Protein AF-A0AAU7W436-F1 (afdb_monomer)

Sequence (265 aa):
MNYDVPCRRGCTRADSDDLLPARHGAYCARCWGRIEQALIQAPELASHILGHVNPGGAQVGERVSNSGDDAPLPFNETAHGDVNELYALLVYWCSIWADYLEVRPPAVARRAWRRRSGTVIGLPPTTTSEEGSQAVRYMTGWLRDRLDEILTLAPEDVDEFDEGIRDVWRMNARWPRVERPRFAAAPCVFDGCGQRLAVYPPAFPGDVQRIVCEAGHFYAPDEYDDMVATFVALRKAEGRKAQADAERPERVKATLIAKYLRRSA

Organism: NCBI:txid3156399

Nearest PDB structures (foldseek):
  6o7t-assembly1_n  TM=2.196E-01  e=3.587E+00  Saccharomyces cerevisiae
  8eau-assembly1_n  TM=2.112E-01  e=5.621E+00  Saccharomyces cerevisiae

Secondary structure (DSSP, 8-state):
--TTPBPTT-PBPSSSSPBPB--BTTB-HHHHHHHHHHHHHHHHHHHHHHHHH-TT---TT------S--PPPPP-HHHHHHHHHHHHHHHHHHHHHHHHTTSPPPHHHHT-EE-TTS-EEES-TT--HHHHHHHHHHHHHHHHTTHHHHTTS-HHHHHHHHHHHHHHHHHHHHS-SS--PEEEEEEP-STTT-PEEEEEPPSSTTPPPEEEETT--EE-HHHHHHHHHHHHHHHHHHHHHHHHHHHHHHHHHHHHHHHHHTT--

Radius of gyration: 27.57 Å; Cα contacts (8 Å, |Δi|>4): 287; chains: 1; bounding box: 72×50×87 Å

pLDDT: mean 90.06, std 13.58, range [39.53, 98.62]

Structure (mmCIF, N/CA/C/O backbone):
data_AF-A0AAU7W436-F1
#
_entry.id   AF-A0AAU7W436-F1
#
loop_
_atom_site.group_PDB
_atom_site.id
_atom_site.type_symbol
_atom_site.label_atom_id
_atom_site.label_alt_id
_atom_site.label_comp_id
_atom_site.label_asym_id
_atom_site.label_entity_id
_atom_site.label_seq_id
_atom_site.pdbx_PDB_ins_code
_atom_site.Cartn_x
_atom_site.Cartn_y
_atom_site.Cartn_z
_atom_site.occupancy
_atom_site.B_iso_or_equiv
_atom_site.auth_seq_id
_atom_site.auth_comp_id
_atom_site.auth_asym_id
_atom_site.auth_atom_id
_atom_site.pdbx_PDB_model_num
ATOM 1 N N . MET A 1 1 ? -32.360 -5.869 12.543 1.00 57.41 1 MET A N 1
ATOM 2 C CA . MET A 1 1 ? -31.849 -4.929 11.523 1.00 57.41 1 MET A CA 1
ATOM 3 C C . MET A 1 1 ? -32.184 -5.516 10.163 1.00 57.41 1 MET A C 1
ATOM 5 O O . MET A 1 1 ? -31.981 -6.710 9.996 1.00 57.41 1 MET A O 1
ATOM 9 N N . ASN A 1 2 ? -32.766 -4.737 9.247 1.00 52.03 2 ASN A N 1
ATOM 10 C CA . ASN A 1 2 ? -33.034 -5.189 7.876 1.00 52.03 2 ASN A CA 1
ATOM 11 C C . ASN A 1 2 ? -31.695 -5.361 7.146 1.00 52.03 2 ASN A C 1
ATOM 13 O O . ASN A 1 2 ? -30.998 -4.377 6.922 1.00 52.03 2 ASN A O 1
ATOM 17 N N . TYR A 1 3 ? -31.338 -6.600 6.806 1.00 60.97 3 TYR A N 1
ATOM 18 C CA . TYR A 1 3 ? -30.057 -6.967 6.184 1.00 60.97 3 TYR A CA 1
ATOM 19 C C . TYR A 1 3 ? -30.021 -6.784 4.654 1.00 60.97 3 TYR A C 1
ATOM 21 O O . TYR A 1 3 ? -29.073 -7.229 4.011 1.00 60.97 3 TYR A O 1
ATOM 29 N N . ASP A 1 4 ? -31.016 -6.107 4.075 1.00 86.00 4 ASP A N 1
ATOM 30 C CA . ASP A 1 4 ? -31.161 -5.971 2.618 1.00 86.00 4 ASP A CA 1
ATOM 31 C C . ASP A 1 4 ? -30.639 -4.640 2.058 1.00 86.00 4 ASP A C 1
ATOM 33 O O . ASP A 1 4 ? -30.827 -4.341 0.880 1.00 86.00 4 ASP A O 1
ATOM 37 N N . VAL A 1 5 ? -29.967 -3.816 2.869 1.00 94.62 5 VAL A N 1
ATOM 38 C CA . VAL A 1 5 ? -29.314 -2.612 2.339 1.00 94.62 5 VAL A CA 1
ATOM 39 C C . VAL A 1 5 ? -28.078 -3.044 1.536 1.00 94.62 5 VAL A C 1
ATOM 41 O O . VAL A 1 5 ? -27.218 -3.748 2.081 1.00 94.62 5 VAL A O 1
ATOM 44 N N . PRO A 1 6 ? -27.953 -2.658 0.252 1.00 96.75 6 PRO A N 1
ATOM 45 C CA . PRO A 1 6 ? -26.774 -2.986 -0.536 1.00 96.75 6 PRO A CA 1
ATOM 46 C C . PRO A 1 6 ? -25.540 -2.275 0.025 1.00 96.75 6 PRO A C 1
ATOM 48 O O . PRO A 1 6 ? -25.623 -1.190 0.599 1.00 96.75 6 PRO A O 1
ATOM 51 N N . CYS A 1 7 ? -24.370 -2.879 -0.164 1.00 96.88 7 CYS A N 1
ATOM 52 C CA . CYS A 1 7 ? -23.105 -2.258 0.196 1.00 96.88 7 CYS A CA 1
ATOM 53 C C . CYS A 1 7 ? -22.965 -0.891 -0.480 1.00 96.88 7 CYS A C 1
ATOM 55 O O . CYS A 1 7 ? -23.084 -0.790 -1.701 1.00 96.88 7 CYS A O 1
ATOM 57 N N . ARG A 1 8 ? -22.611 0.136 0.300 1.00 96.38 8 ARG A N 1
ATOM 58 C CA . ARG A 1 8 ? -22.423 1.514 -0.180 1.00 96.38 8 ARG A CA 1
ATOM 59 C C . ARG A 1 8 ? -21.486 1.623 -1.386 1.00 96.38 8 ARG A C 1
ATOM 61 O O . ARG A 1 8 ? -21.723 2.422 -2.281 1.00 96.38 8 ARG A O 1
ATOM 68 N N . ARG A 1 9 ? -20.451 0.782 -1.439 1.00 94.88 9 ARG A N 1
ATOM 69 C CA . ARG A 1 9 ? -19.468 0.747 -2.536 1.00 94.88 9 ARG A CA 1
ATOM 70 C C . ARG A 1 9 ? -19.941 0.017 -3.794 1.00 94.88 9 ARG A C 1
ATOM 72 O O . ARG A 1 9 ? -19.147 -0.169 -4.710 1.00 94.88 9 ARG A O 1
ATOM 79 N N . GLY A 1 10 ? -21.187 -0.454 -3.829 1.00 96.44 10 GLY A N 1
ATOM 80 C CA . GLY A 1 10 ? -21.738 -1.161 -4.982 1.00 96.44 10 GLY A CA 1
ATOM 81 C C . GLY A 1 10 ? -21.004 -2.466 -5.297 1.00 96.44 10 GLY A C 1
ATOM 82 O O . GLY A 1 10 ? -20.888 -2.844 -6.457 1.00 96.44 10 GLY A O 1
ATOM 83 N N . CYS A 1 11 ? -20.437 -3.138 -4.288 1.00 95.12 11 CYS A N 1
ATOM 84 C CA . CYS A 1 11 ? -19.711 -4.384 -4.517 1.00 95.12 11 CYS A CA 1
ATOM 85 C C . CYS A 1 11 ? -20.660 -5.470 -5.026 1.00 95.12 11 CYS A C 1
ATOM 87 O O . CYS A 1 11 ? -21.666 -5.737 -4.377 1.00 95.12 11 CYS A O 1
ATOM 89 N N . THR A 1 12 ? -20.303 -6.132 -6.122 1.00 96.81 12 THR A N 1
ATOM 90 C CA . THR A 1 12 ? -21.051 -7.256 -6.695 1.00 96.81 12 THR A CA 1
ATOM 91 C C . THR A 1 12 ? -20.398 -8.601 -6.367 1.00 96.81 12 THR A C 1
ATOM 93 O O . THR A 1 12 ? -19.231 -8.675 -5.945 1.00 96.81 12 THR A O 1
ATOM 96 N N . ARG A 1 13 ? -21.162 -9.687 -6.521 1.00 93.88 13 ARG A N 1
ATOM 97 C CA . ARG A 1 13 ? -20.625 -11.058 -6.525 1.00 93.88 13 ARG A CA 1
ATOM 98 C C . ARG A 1 13 ? -19.780 -11.294 -7.788 1.00 93.88 13 ARG A C 1
ATOM 100 O O . ARG A 1 13 ? -19.915 -10.584 -8.773 1.00 93.88 13 ARG A O 1
ATOM 107 N N . ALA A 1 14 ? -18.886 -12.284 -7.753 1.00 89.88 14 ALA A N 1
ATOM 108 C CA . ALA A 1 14 ? -18.002 -12.575 -8.889 1.00 89.88 14 ALA A CA 1
ATOM 109 C C . ALA A 1 14 ? -18.762 -13.124 -10.112 1.00 89.88 14 ALA A C 1
ATOM 111 O O . ALA A 1 14 ? -18.417 -12.787 -11.239 1.00 89.88 14 ALA A O 1
ATOM 112 N N . ASP A 1 15 ? -19.810 -13.917 -9.871 1.00 94.19 15 ASP A N 1
ATOM 113 C CA . ASP A 1 15 ? -20.541 -14.654 -10.911 1.00 94.19 15 ASP A CA 1
ATOM 114 C C . ASP A 1 15 ? -21.916 -14.039 -11.244 1.00 94.19 15 ASP A C 1
ATOM 116 O O . ASP A 1 15 ? -22.705 -14.633 -11.976 1.00 94.19 15 ASP A O 1
ATOM 120 N N . SER A 1 16 ? -22.244 -12.872 -10.677 1.00 94.75 16 SER A N 1
ATOM 121 C CA . SER A 1 16 ? -23.541 -12.210 -10.869 1.00 94.75 16 SER A CA 1
ATOM 122 C C . SER A 1 16 ? -23.469 -10.712 -10.571 1.00 94.75 16 SER A C 1
ATOM 124 O O . SER A 1 16 ? -22.764 -10.312 -9.645 1.00 94.75 16 SER A O 1
ATOM 126 N N . ASP A 1 17 ? -24.314 -9.915 -11.226 1.00 94.94 17 ASP A N 1
ATOM 127 C CA . ASP A 1 17 ? -24.467 -8.472 -10.959 1.00 94.94 17 ASP A CA 1
ATOM 128 C C . ASP A 1 17 ? -25.195 -8.155 -9.633 1.00 94.94 17 ASP A C 1
ATOM 130 O O . ASP A 1 17 ? -25.416 -6.991 -9.295 1.00 94.94 17 ASP A O 1
ATOM 134 N N . ASP A 1 18 ? -25.541 -9.178 -8.846 1.00 95.94 18 ASP A N 1
ATOM 135 C CA . ASP A 1 18 ? -26.118 -9.020 -7.513 1.00 95.94 18 ASP A CA 1
ATOM 136 C C . ASP A 1 18 ? -25.187 -8.221 -6.591 1.00 95.94 18 ASP A C 1
ATOM 138 O O . ASP A 1 18 ? -24.037 -8.606 -6.333 1.00 95.94 18 ASP A O 1
ATOM 142 N N . LEU A 1 19 ? -25.726 -7.144 -6.017 1.00 96.31 19 LEU A N 1
ATOM 143 C CA . LEU A 1 19 ? -25.052 -6.352 -4.995 1.00 96.31 19 LEU A CA 1
ATOM 144 C C . LEU A 1 19 ? -24.900 -7.154 -3.694 1.00 96.31 19 LEU A C 1
ATOM 146 O O . LEU A 1 19 ? -25.823 -7.813 -3.215 1.00 96.31 19 LEU A O 1
ATOM 150 N N . LEU A 1 20 ? -23.719 -7.072 -3.086 1.00 95.06 20 LEU A N 1
ATOM 151 C CA . LEU A 1 20 ? -23.431 -7.669 -1.787 1.00 95.06 20 LEU A CA 1
ATOM 152 C C . LEU A 1 20 ? -24.144 -6.884 -0.672 1.00 95.06 20 LEU A C 1
ATOM 154 O O . LEU A 1 20 ? -24.092 -5.651 -0.679 1.00 95.06 20 LEU A O 1
ATOM 158 N N . PRO A 1 21 ? -24.738 -7.560 0.328 1.00 96.88 21 PRO A N 1
ATOM 159 C CA . PRO A 1 21 ? -25.417 -6.890 1.434 1.00 96.88 21 PRO A CA 1
ATOM 160 C C . PRO A 1 21 ? -24.421 -6.197 2.374 1.00 96.88 21 PRO A C 1
ATOM 162 O O . PRO A 1 21 ? -23.310 -6.695 2.605 1.00 96.88 21 PRO A O 1
ATOM 165 N N . ALA A 1 22 ? -24.831 -5.067 2.947 1.00 96.44 22 ALA A N 1
ATOM 166 C CA . ALA A 1 22 ? -24.099 -4.370 3.996 1.00 96.44 22 ALA A CA 1
ATOM 167 C C . ALA A 1 22 ? -24.193 -5.162 5.316 1.00 96.44 22 ALA A C 1
ATOM 169 O O . ALA A 1 22 ? -25.259 -5.289 5.912 1.00 96.44 22 ALA A O 1
ATOM 170 N N . ARG A 1 23 ? -23.072 -5.754 5.746 1.00 95.81 23 ARG A N 1
ATOM 171 C CA . ARG A 1 23 ? -22.972 -6.591 6.958 1.00 95.81 23 ARG A CA 1
ATOM 172 C C . ARG A 1 23 ? -22.212 -5.918 8.103 1.00 95.81 23 ARG A C 1
ATOM 174 O O . ARG A 1 23 ? -22.375 -6.340 9.240 1.00 95.81 23 ARG A O 1
ATOM 181 N N . HIS A 1 24 ? -21.420 -4.890 7.803 1.00 95.81 24 HIS A N 1
ATOM 182 C CA . HIS A 1 24 ? -20.616 -4.128 8.756 1.00 95.81 24 HIS A CA 1
ATOM 183 C C . HIS A 1 24 ? -20.913 -2.639 8.543 1.00 95.81 24 HIS A C 1
ATOM 185 O O . HIS A 1 2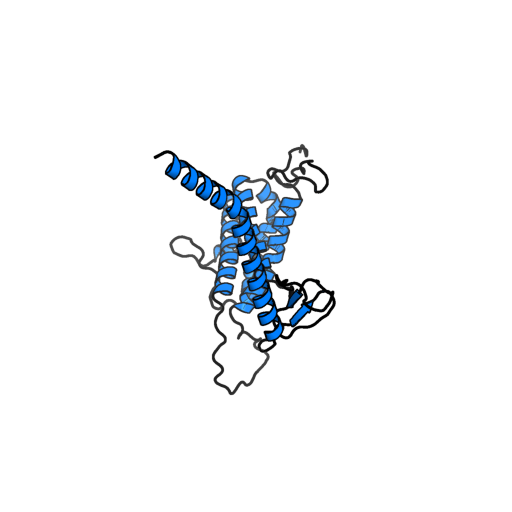4 ? -20.326 -2.000 7.667 1.00 95.81 24 HIS A O 1
ATOM 191 N N . GLY A 1 25 ? -21.917 -2.117 9.251 1.00 94.50 25 GLY A N 1
ATOM 192 C CA . GLY A 1 25 ? -22.452 -0.776 8.999 1.00 94.50 25 GLY A CA 1
ATOM 193 C C . GLY A 1 25 ? -22.982 -0.633 7.571 1.00 94.50 25 GLY A C 1
ATOM 194 O O . GLY A 1 25 ? -23.868 -1.380 7.162 1.00 94.50 25 GLY A O 1
ATOM 195 N N . ALA A 1 26 ? -22.417 0.295 6.795 1.00 95.62 26 ALA A N 1
ATOM 196 C CA . ALA A 1 26 ? -22.783 0.515 5.390 1.00 95.62 26 ALA A CA 1
ATOM 197 C C . ALA A 1 26 ? -22.024 -0.392 4.387 1.00 95.62 26 ALA A C 1
ATOM 199 O O . ALA A 1 26 ? -22.195 -0.275 3.166 1.00 95.62 26 ALA A O 1
ATOM 200 N N . TYR A 1 27 ? -21.176 -1.305 4.872 1.00 97.12 27 TYR A N 1
ATOM 201 C CA . TYR A 1 27 ? -20.199 -2.037 4.061 1.00 97.12 27 TYR A CA 1
ATOM 202 C C . TYR A 1 27 ? -20.405 -3.554 4.093 1.00 97.12 27 TYR A C 1
ATOM 204 O O . TYR A 1 27 ? -20.875 -4.131 5.072 1.00 97.12 27 TYR A O 1
ATOM 212 N N . CYS A 1 28 ? -20.054 -4.239 3.000 1.00 96.69 28 CYS A N 1
ATOM 213 C CA . CYS A 1 28 ? -20.098 -5.702 2.943 1.00 96.69 28 CYS A CA 1
ATOM 214 C C . CYS A 1 28 ? -18.880 -6.345 3.626 1.00 96.69 28 CYS A C 1
ATOM 216 O O . CYS A 1 28 ? -17.843 -5.708 3.819 1.00 96.69 28 CYS A O 1
ATOM 218 N N . ALA A 1 29 ? -18.972 -7.651 3.895 1.00 96.12 29 ALA A N 1
ATOM 219 C 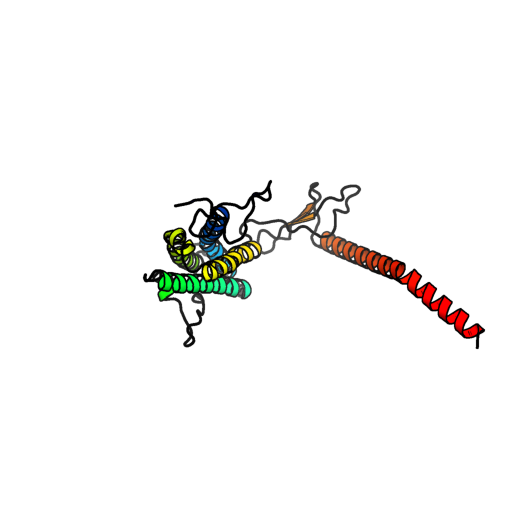CA . ALA A 1 29 ? -17.881 -8.443 4.475 1.00 96.12 29 ALA A CA 1
ATOM 220 C C . ALA A 1 29 ? -16.580 -8.405 3.647 1.00 96.12 29 ALA A C 1
ATOM 222 O O . ALA A 1 29 ? -15.489 -8.483 4.202 1.00 96.12 29 ALA A O 1
ATOM 223 N N . ARG A 1 30 ? -16.667 -8.232 2.317 1.00 95.38 30 ARG A N 1
ATOM 224 C CA . ARG A 1 30 ? -15.487 -8.101 1.445 1.00 95.38 30 ARG A CA 1
ATOM 225 C C . ARG A 1 30 ? -14.746 -6.779 1.670 1.00 95.38 30 ARG A C 1
ATOM 227 O O . ARG A 1 30 ? -13.518 -6.774 1.667 1.00 95.38 30 ARG A O 1
ATOM 234 N N . CYS A 1 31 ? -15.468 -5.671 1.855 1.00 96.25 31 CYS A N 1
ATOM 235 C CA . CYS A 1 31 ? -14.858 -4.380 2.182 1.00 96.25 31 CYS A CA 1
ATOM 236 C C . CYS A 1 31 ? -14.172 -4.443 3.547 1.00 96.25 31 CYS A C 1
ATOM 238 O O . CYS A 1 31 ? -12.993 -4.112 3.638 1.00 96.25 31 CYS A O 1
ATOM 240 N N . TRP A 1 32 ? -14.887 -4.948 4.557 1.00 97.44 32 TRP A N 1
ATOM 241 C CA . TRP A 1 32 ? -14.364 -5.141 5.909 1.00 97.44 32 TRP A CA 1
ATOM 242 C C . TRP A 1 32 ? -13.094 -6.003 5.907 1.00 97.44 32 TRP A C 1
ATOM 244 O O . TRP A 1 32 ? -12.041 -5.549 6.347 1.00 97.44 32 TRP A O 1
ATOM 254 N N . GLY A 1 33 ? -13.146 -7.194 5.297 1.00 95.94 33 GLY A N 1
ATOM 255 C CA . GLY A 1 33 ? -12.019 -8.131 5.293 1.00 95.94 33 GLY A CA 1
ATOM 256 C C . GLY A 1 33 ? -10.792 -7.605 4.548 1.00 95.94 33 GLY A C 1
ATOM 257 O O . GLY A 1 33 ? -9.663 -7.923 4.907 1.00 95.94 33 GLY A O 1
ATOM 258 N N . ARG A 1 34 ? -10.977 -6.750 3.536 1.00 96.25 34 ARG A N 1
ATOM 259 C CA . ARG A 1 34 ? -9.858 -6.099 2.842 1.00 96.25 34 ARG A CA 1
ATOM 260 C C . ARG A 1 34 ? -9.149 -5.071 3.726 1.00 96.25 34 ARG A C 1
ATOM 262 O O . ARG A 1 34 ? -7.918 -5.031 3.699 1.00 96.25 34 ARG A O 1
ATOM 269 N N . ILE A 1 35 ? -9.901 -4.253 4.466 1.00 97.50 35 ILE A N 1
ATOM 270 C CA . ILE A 1 35 ? -9.327 -3.288 5.416 1.00 97.50 35 ILE A CA 1
ATOM 271 C C . ILE A 1 35 ? -8.619 -4.053 6.531 1.00 97.50 35 ILE A C 1
ATOM 273 O O . ILE A 1 35 ? -7.451 -3.790 6.811 1.00 97.50 35 ILE A O 1
ATOM 277 N N . GLU A 1 36 ? -9.289 -5.051 7.110 1.00 98.12 36 GLU A N 1
ATOM 278 C CA . GLU A 1 36 ? -8.718 -5.869 8.176 1.00 98.12 36 GLU A CA 1
ATOM 279 C C . GLU A 1 36 ? -7.405 -6.524 7.731 1.00 98.12 36 GLU A C 1
ATOM 281 O O . GLU A 1 36 ? -6.387 -6.406 8.412 1.00 98.12 36 GLU A O 1
ATOM 286 N N . GLN A 1 37 ? -7.396 -7.149 6.554 1.00 96.62 37 GLN A N 1
ATOM 287 C CA . GLN A 1 37 ? -6.214 -7.828 6.041 1.00 96.62 37 GLN A CA 1
ATOM 288 C C . GLN A 1 37 ? -5.047 -6.864 5.794 1.00 96.62 37 GLN A C 1
ATOM 290 O O . GLN A 1 37 ? -3.897 -7.215 6.059 1.00 96.62 37 GLN A O 1
ATOM 295 N N . ALA A 1 38 ? -5.314 -5.643 5.328 1.00 96.44 38 ALA A N 1
ATOM 296 C CA . ALA A 1 38 ? -4.276 -4.627 5.191 1.00 96.44 38 ALA A CA 1
ATOM 297 C C . ALA A 1 38 ? -3.695 -4.225 6.557 1.00 96.44 38 ALA A C 1
ATOM 299 O O . ALA A 1 38 ? -2.475 -4.172 6.720 1.00 96.44 38 ALA A O 1
ATOM 300 N N . LEU A 1 39 ? -4.554 -4.019 7.562 1.00 97.75 39 LEU A N 1
ATOM 301 C CA . LEU A 1 39 ? -4.134 -3.707 8.931 1.00 97.75 39 LEU A CA 1
ATOM 302 C C . LEU A 1 39 ? -3.326 -4.855 9.561 1.00 97.75 39 LEU A C 1
ATOM 304 O O . LEU A 1 39 ? -2.354 -4.592 10.262 1.00 97.75 39 LEU A O 1
ATOM 308 N N . ILE A 1 40 ? -3.674 -6.117 9.285 1.00 97.44 40 ILE A N 1
ATOM 309 C CA . ILE A 1 40 ? -2.909 -7.298 9.727 1.00 97.44 40 ILE A CA 1
ATOM 310 C C . ILE A 1 40 ? -1.499 -7.310 9.123 1.00 97.44 40 ILE A C 1
ATOM 312 O O . ILE A 1 40 ? -0.543 -7.672 9.806 1.00 97.44 40 ILE A O 1
ATOM 316 N N . GLN A 1 41 ? -1.357 -6.929 7.852 1.00 96.00 41 GLN A N 1
ATOM 317 C CA . GLN A 1 41 ? -0.083 -7.005 7.129 1.00 96.00 41 GLN A CA 1
ATOM 318 C C . GLN A 1 41 ? 0.857 -5.827 7.395 1.00 96.00 41 GLN A C 1
ATOM 320 O O . GLN A 1 41 ? 2.076 -5.990 7.312 1.00 96.00 41 GLN A O 1
ATOM 325 N N . ALA A 1 42 ? 0.315 -4.652 7.713 1.00 97.75 42 ALA A N 1
ATOM 326 C C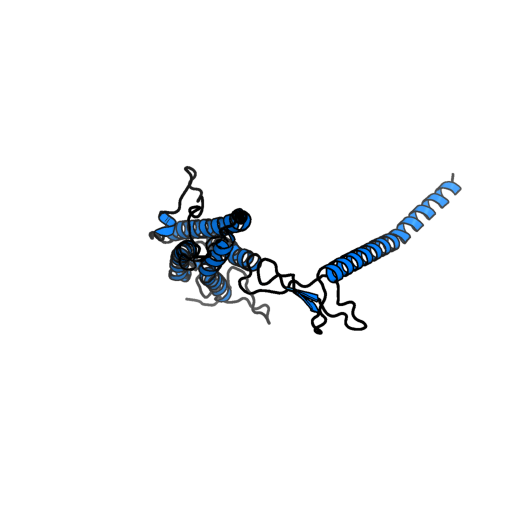A . ALA A 1 42 ? 1.090 -3.423 7.867 1.00 97.75 42 ALA A CA 1
ATOM 327 C C . ALA A 1 42 ? 2.280 -3.516 8.857 1.00 97.75 42 ALA A C 1
ATOM 329 O O . ALA A 1 42 ? 3.342 -2.993 8.518 1.00 97.75 42 ALA A O 1
ATOM 330 N N . PRO A 1 43 ? 2.201 -4.189 10.028 1.00 98.00 43 PRO A N 1
ATOM 331 C CA . PRO A 1 43 ? 3.336 -4.282 10.954 1.00 98.00 43 PRO A CA 1
ATOM 332 C C . PRO A 1 43 ? 4.538 -5.041 10.393 1.00 98.00 43 PRO A C 1
ATOM 334 O O . PRO A 1 43 ? 5.686 -4.656 10.612 1.00 98.00 43 PRO A O 1
ATOM 337 N N . GLU A 1 44 ? 4.282 -6.138 9.686 1.00 96.38 44 GLU A N 1
ATOM 338 C CA . GLU A 1 44 ? 5.333 -6.942 9.064 1.00 96.38 44 GLU A CA 1
ATOM 339 C C . GLU A 1 44 ? 5.923 -6.208 7.856 1.00 96.38 44 GLU A C 1
ATOM 341 O O . GLU A 1 44 ? 7.138 -6.186 7.681 1.00 96.38 44 GLU A O 1
ATOM 346 N N . LEU A 1 45 ? 5.074 -5.525 7.079 1.00 96.12 45 LEU A N 1
ATOM 347 C CA . LEU A 1 45 ? 5.507 -4.667 5.980 1.00 96.12 45 LEU A CA 1
ATOM 348 C C . LEU A 1 45 ? 6.428 -3.540 6.470 1.00 96.12 45 LEU A C 1
ATOM 350 O O . LEU A 1 45 ? 7.492 -3.340 5.896 1.00 96.12 45 LEU A O 1
ATOM 354 N N . ALA A 1 46 ? 6.069 -2.847 7.553 1.00 96.69 46 ALA A N 1
ATOM 355 C CA . ALA A 1 46 ? 6.908 -1.803 8.140 1.00 96.69 46 ALA A CA 1
ATOM 356 C C . ALA A 1 46 ? 8.272 -2.347 8.594 1.00 96.69 46 ALA A C 1
ATOM 358 O O . ALA A 1 46 ? 9.301 -1.735 8.316 1.00 96.69 46 ALA A O 1
ATOM 359 N N . SER A 1 47 ? 8.283 -3.519 9.242 1.00 95.44 47 SER A N 1
ATOM 360 C CA . SER A 1 47 ? 9.521 -4.201 9.641 1.00 95.44 47 SER A CA 1
ATOM 361 C C . SER A 1 47 ? 10.411 -4.511 8.438 1.00 95.44 47 SER A C 1
ATOM 363 O O . SER A 1 47 ? 11.610 -4.232 8.455 1.00 95.44 47 SER A O 1
ATOM 365 N N . HIS A 1 48 ? 9.804 -5.041 7.373 1.00 93.50 48 HIS A N 1
ATOM 366 C CA . HIS A 1 48 ? 10.496 -5.379 6.139 1.00 93.50 48 HIS A CA 1
ATOM 367 C C . HIS A 1 48 ? 11.106 -4.137 5.480 1.00 93.50 48 HIS A C 1
ATOM 369 O O . HIS A 1 48 ? 12.295 -4.143 5.179 1.00 93.50 48 HIS A O 1
ATOM 375 N N . ILE A 1 49 ? 10.337 -3.052 5.324 1.00 94.12 49 ILE A N 1
ATOM 376 C CA . ILE A 1 49 ? 10.825 -1.796 4.733 1.00 94.12 49 ILE A CA 1
ATOM 377 C C . ILE A 1 49 ? 11.969 -1.205 5.570 1.00 94.12 49 ILE A C 1
ATOM 379 O O . ILE A 1 49 ? 12.994 -0.826 5.010 1.00 94.12 49 ILE A O 1
ATOM 383 N N . LEU A 1 50 ? 11.854 -1.184 6.905 1.00 93.06 50 LEU A N 1
ATOM 384 C CA . LEU A 1 50 ? 12.929 -0.709 7.791 1.00 93.06 50 LEU A CA 1
ATOM 385 C C . LEU A 1 50 ? 14.207 -1.545 7.683 1.00 93.06 50 LEU A C 1
ATOM 387 O O . LEU A 1 50 ? 15.300 -0.991 7.791 1.00 93.06 50 LEU A O 1
ATOM 391 N N . GLY A 1 51 ? 14.087 -2.845 7.400 1.00 90.38 51 GLY A N 1
ATOM 392 C CA . GLY A 1 51 ? 15.239 -3.704 7.116 1.00 90.38 51 GLY A CA 1
ATOM 393 C C . GLY A 1 51 ? 16.049 -3.241 5.899 1.00 90.38 51 GLY A C 1
ATOM 394 O O . GLY A 1 51 ? 17.259 -3.438 5.862 1.00 90.38 51 GLY A O 1
ATOM 395 N N . HIS A 1 52 ? 15.408 -2.559 4.944 1.00 87.50 52 HIS A N 1
ATOM 396 C CA . HIS A 1 52 ? 16.074 -1.962 3.782 1.00 87.50 52 HIS A CA 1
ATOM 397 C C . HIS A 1 52 ? 16.635 -0.558 4.043 1.00 87.50 52 HIS A C 1
ATOM 399 O O . HIS A 1 52 ? 17.440 -0.089 3.244 1.00 87.50 52 HIS A O 1
ATOM 405 N N . VAL A 1 53 ? 16.233 0.126 5.124 1.00 86.31 53 VAL A N 1
ATOM 406 C CA . VAL A 1 53 ? 16.706 1.487 5.457 1.00 86.31 53 VAL A CA 1
ATOM 407 C C . VAL A 1 53 ? 18.154 1.468 5.944 1.00 86.31 53 VAL A C 1
ATOM 409 O O . VAL A 1 53 ? 18.965 2.263 5.472 1.00 86.31 53 VAL A O 1
ATOM 412 N N . ASN A 1 54 ? 18.474 0.548 6.860 1.00 70.38 54 ASN A N 1
ATOM 413 C CA . ASN A 1 54 ? 19.794 0.409 7.480 1.00 70.38 54 ASN A CA 1
ATOM 414 C C . ASN A 1 54 ? 20.348 -1.009 7.257 1.00 70.38 54 ASN A C 1
ATOM 416 O O . ASN A 1 54 ? 20.363 -1.816 8.190 1.00 70.38 54 ASN A O 1
ATOM 420 N N . PRO A 1 55 ? 20.845 -1.331 6.051 1.00 58.75 55 PRO A N 1
ATOM 421 C CA . PRO A 1 55 ? 21.334 -2.677 5.741 1.00 58.75 55 PRO A CA 1
ATOM 422 C C . PRO A 1 55 ? 22.582 -3.086 6.554 1.00 58.75 55 PRO A C 1
ATOM 424 O O . PRO A 1 55 ? 22.911 -4.264 6.615 1.00 58.75 55 PRO A O 1
ATOM 427 N N . GLY A 1 56 ? 23.251 -2.138 7.228 1.00 53.94 56 GLY A N 1
ATOM 428 C CA . GLY A 1 56 ? 24.349 -2.402 8.171 1.00 53.94 56 GLY A CA 1
ATOM 429 C C . GLY A 1 56 ? 23.914 -2.814 9.586 1.00 53.94 56 GLY A C 1
ATOM 430 O O . GLY A 1 56 ? 24.765 -3.105 10.421 1.00 53.94 56 GLY A O 1
ATOM 431 N N . GLY A 1 57 ? 22.610 -2.854 9.878 1.00 48.81 57 GLY A N 1
ATOM 432 C CA . GLY A 1 57 ? 22.055 -3.279 11.167 1.00 48.81 57 GLY A CA 1
ATOM 433 C C . GLY A 1 57 ? 22.029 -4.798 11.364 1.00 48.81 57 GLY A C 1
ATOM 434 O O . GLY A 1 57 ? 21.069 -5.316 11.936 1.00 48.81 57 GLY A O 1
ATOM 435 N N . ALA A 1 58 ? 23.042 -5.517 10.866 1.00 44.91 58 ALA A N 1
ATOM 436 C CA . ALA A 1 58 ? 23.249 -6.917 11.211 1.00 44.91 58 ALA A CA 1
ATOM 437 C C . ALA A 1 58 ? 23.275 -7.054 12.742 1.00 44.91 58 ALA A C 1
ATOM 439 O O . ALA A 1 58 ? 23.832 -6.216 13.454 1.00 44.91 58 ALA A O 1
ATOM 440 N N . GLN A 1 59 ? 22.589 -8.078 13.241 1.00 43.97 59 GLN A N 1
ATOM 441 C CA . GLN A 1 59 ? 22.320 -8.283 14.657 1.00 43.97 59 GLN A CA 1
ATOM 442 C C . GLN A 1 59 ? 23.583 -8.147 15.520 1.00 43.97 59 GLN A C 1
ATOM 444 O O . GLN A 1 59 ? 24.642 -8.675 15.191 1.00 43.97 59 GLN A O 1
ATOM 449 N N . VAL A 1 60 ? 23.428 -7.515 16.686 1.00 44.00 60 VAL A N 1
ATOM 450 C CA . VAL A 1 60 ? 24.445 -7.233 17.725 1.00 44.00 60 VAL A CA 1
ATOM 451 C C . VAL A 1 60 ? 25.125 -8.504 18.313 1.00 44.00 60 VAL A C 1
ATOM 453 O O . VAL A 1 60 ? 25.824 -8.439 19.320 1.00 44.00 60 VAL A O 1
ATOM 456 N N . GLY A 1 61 ? 24.971 -9.678 17.695 1.00 45.19 61 GLY A N 1
ATOM 457 C CA . GLY A 1 61 ? 25.587 -10.944 18.106 1.00 45.19 61 GLY A CA 1
ATOM 458 C C . GLY A 1 61 ? 26.708 -11.458 17.199 1.00 45.19 61 GLY A C 1
ATOM 459 O O . GLY A 1 61 ? 27.510 -12.274 17.653 1.00 45.19 61 GLY A O 1
ATOM 460 N N . GLU A 1 62 ? 26.814 -10.989 15.955 1.00 41.88 62 GLU A N 1
ATOM 461 C CA . GLU A 1 62 ? 27.801 -11.511 15.008 1.00 41.88 62 GLU A CA 1
ATOM 462 C C . GLU A 1 62 ? 28.943 -10.504 14.857 1.00 41.88 62 GLU A C 1
ATOM 464 O O . GLU A 1 62 ? 28.858 -9.516 14.130 1.00 41.88 62 GLU A O 1
ATOM 469 N N . ARG A 1 63 ? 30.025 -10.720 15.619 1.00 39.53 63 ARG A N 1
ATOM 470 C CA . ARG A 1 63 ? 31.285 -9.987 15.441 1.00 39.53 63 ARG A CA 1
ATOM 471 C C . ARG A 1 63 ? 31.876 -10.360 14.084 1.00 39.53 63 ARG A C 1
ATOM 473 O O . ARG A 1 63 ? 32.759 -11.208 14.003 1.00 39.53 63 ARG A O 1
ATOM 480 N N . VAL A 1 64 ? 31.419 -9.700 13.030 1.00 46.06 64 VAL A N 1
ATOM 481 C CA . VAL A 1 64 ? 32.172 -9.627 11.784 1.00 46.06 64 VAL A CA 1
ATOM 482 C C . VAL A 1 64 ? 33.339 -8.688 12.062 1.00 46.06 64 VAL A C 1
ATOM 484 O O . VAL A 1 64 ? 33.190 -7.470 12.143 1.00 46.06 64 VAL A O 1
ATOM 487 N N . SER A 1 65 ? 34.510 -9.267 12.313 1.00 42.22 65 SER A N 1
ATOM 488 C CA . SER A 1 65 ? 35.767 -8.532 12.384 1.00 42.22 65 SER A CA 1
ATOM 489 C C . SER A 1 65 ? 36.144 -8.057 10.979 1.00 42.22 65 SER A C 1
ATOM 491 O O . SER A 1 65 ? 37.011 -8.652 10.343 1.00 42.22 65 SER A O 1
ATOM 493 N N . ASN A 1 66 ? 35.488 -7.008 10.480 1.00 42.19 66 ASN A N 1
ATOM 494 C CA . ASN A 1 66 ? 35.927 -6.331 9.265 1.00 42.19 66 ASN A CA 1
ATOM 495 C C . ASN A 1 66 ? 36.965 -5.273 9.625 1.00 42.19 66 ASN A C 1
ATOM 497 O O . ASN A 1 66 ? 36.683 -4.102 9.861 1.00 42.19 66 ASN A O 1
ATOM 501 N N . SER A 1 67 ? 38.206 -5.744 9.662 1.00 41.69 67 SER A N 1
ATOM 502 C CA . SER A 1 67 ? 39.408 -4.950 9.445 1.00 41.69 67 SER A CA 1
ATOM 503 C C . SER A 1 67 ? 39.439 -4.530 7.967 1.00 41.69 67 SER A C 1
ATOM 505 O O . SER A 1 67 ? 40.169 -5.109 7.169 1.00 41.69 67 SER A O 1
ATOM 507 N N . GLY A 1 68 ? 38.590 -3.585 7.576 1.00 45.09 68 GLY A N 1
ATOM 508 C CA . GLY A 1 68 ? 38.532 -3.056 6.216 1.00 45.09 68 GLY A CA 1
ATOM 509 C C . GLY A 1 68 ? 37.650 -1.818 6.178 1.00 45.09 68 GLY A C 1
ATOM 510 O O . GLY A 1 68 ? 36.548 -1.852 6.715 1.00 45.09 68 GLY A O 1
ATOM 511 N N . ASP A 1 69 ? 38.161 -0.737 5.588 1.00 47.81 69 ASP A N 1
ATOM 512 C CA . ASP A 1 69 ? 37.508 0.558 5.325 1.00 47.81 69 ASP A CA 1
ATOM 513 C C . ASP A 1 69 ? 36.288 0.432 4.376 1.00 47.81 69 ASP A C 1
ATOM 515 O O . ASP A 1 69 ? 36.154 1.168 3.397 1.00 47.81 69 ASP A O 1
ATOM 519 N N . ASP A 1 70 ? 35.385 -0.518 4.619 1.00 49.94 70 ASP A N 1
ATOM 520 C CA . ASP A 1 70 ? 34.162 -0.652 3.838 1.00 49.94 70 ASP A CA 1
ATOM 521 C C . ASP A 1 70 ? 33.176 0.425 4.290 1.00 49.94 70 ASP A C 1
ATOM 523 O O . ASP A 1 70 ? 32.618 0.393 5.392 1.00 49.94 70 ASP A O 1
ATOM 527 N N . ALA A 1 71 ? 33.011 1.425 3.424 1.00 53.28 71 ALA A N 1
ATOM 528 C CA . ALA A 1 71 ? 32.078 2.520 3.613 1.00 53.28 71 ALA A CA 1
ATOM 529 C C . ALA A 1 71 ? 30.682 1.978 3.982 1.00 53.28 71 ALA A C 1
ATOM 531 O O . ALA A 1 71 ? 30.228 1.001 3.376 1.00 53.28 71 ALA A O 1
ATOM 532 N N . PRO A 1 72 ? 29.983 2.600 4.952 1.00 60.72 72 PRO A N 1
ATOM 533 C CA . PRO A 1 72 ? 28.643 2.175 5.328 1.00 60.72 72 PRO A CA 1
ATOM 534 C C . PRO A 1 72 ? 27.759 2.124 4.082 1.00 60.72 72 PRO A C 1
ATOM 536 O O . PRO A 1 72 ? 27.762 3.053 3.269 1.00 60.72 72 PRO A O 1
ATOM 539 N N . LEU A 1 73 ? 27.024 1.020 3.933 1.00 64.62 73 LEU A N 1
ATOM 540 C CA . LEU A 1 73 ? 26.085 0.833 2.833 1.00 64.62 73 LEU A CA 1
ATOM 541 C C . LEU A 1 73 ? 25.173 2.066 2.697 1.00 64.62 73 LEU A C 1
ATOM 543 O O . LEU A 1 73 ? 24.763 2.639 3.713 1.00 64.62 73 LEU A O 1
ATOM 547 N N . PRO A 1 74 ? 24.853 2.485 1.462 1.00 75.56 74 PRO A N 1
ATOM 548 C CA . PRO A 1 74 ? 24.101 3.706 1.231 1.00 75.56 74 PRO A CA 1
ATOM 549 C C . PRO A 1 74 ? 22.721 3.617 1.887 1.00 75.56 74 PRO A C 1
ATOM 551 O O . PRO A 1 74 ? 22.000 2.630 1.736 1.00 75.56 74 PRO A O 1
ATOM 554 N N . PHE A 1 75 ? 22.358 4.674 2.610 1.00 82.94 75 PHE A N 1
ATOM 555 C CA . PHE A 1 75 ? 21.040 4.833 3.213 1.00 82.94 75 PHE A CA 1
ATOM 556 C C . PHE A 1 75 ? 19.949 4.790 2.134 1.00 82.94 75 PHE A C 1
ATOM 558 O O . PHE A 1 75 ? 19.999 5.541 1.157 1.00 82.94 75 PHE A O 1
ATOM 565 N N . ASN A 1 76 ? 18.946 3.926 2.307 1.00 87.19 76 ASN A N 1
ATOM 566 C CA . ASN A 1 76 ? 17.844 3.817 1.355 1.00 87.19 76 ASN A CA 1
ATOM 567 C C . ASN A 1 76 ? 16.756 4.859 1.661 1.00 87.19 76 ASN A C 1
ATOM 569 O O . ASN A 1 76 ? 15.800 4.599 2.397 1.00 87.19 76 ASN A O 1
ATOM 573 N N . GLU A 1 77 ? 16.890 6.045 1.062 1.00 90.50 77 GLU A N 1
ATOM 574 C CA . GLU A 1 77 ? 15.943 7.157 1.235 1.00 90.50 77 GLU A CA 1
ATOM 575 C C . GLU A 1 77 ? 14.506 6.790 0.840 1.00 90.50 77 GLU A C 1
ATOM 577 O O . GLU A 1 77 ? 13.557 7.250 1.475 1.00 90.50 77 GLU A O 1
ATOM 582 N N . THR A 1 78 ? 14.332 5.932 -0.172 1.00 91.88 78 THR A N 1
ATOM 583 C CA . THR A 1 78 ? 13.000 5.512 -0.638 1.00 91.88 78 THR A CA 1
ATOM 584 C C . THR A 1 78 ? 12.316 4.612 0.389 1.00 91.88 78 THR A C 1
ATOM 586 O O . THR A 1 78 ? 11.156 4.843 0.720 1.00 91.88 78 THR A O 1
ATOM 589 N N . ALA A 1 79 ? 13.038 3.636 0.954 1.00 91.75 79 ALA A N 1
ATOM 590 C CA . ALA A 1 79 ? 12.528 2.800 2.044 1.00 91.75 79 ALA A CA 1
ATOM 591 C C . ALA A 1 79 ? 12.116 3.652 3.248 1.00 91.75 79 ALA A C 1
ATOM 593 O O . ALA A 1 79 ? 11.030 3.488 3.806 1.00 91.75 79 ALA A O 1
ATOM 594 N N . HIS A 1 80 ? 12.971 4.605 3.621 1.00 93.69 80 HIS A N 1
ATOM 595 C CA . HIS A 1 80 ? 12.707 5.484 4.750 1.00 93.69 80 HIS A CA 1
ATOM 596 C C . HIS A 1 80 ? 11.489 6.388 4.501 1.00 93.69 80 HIS A C 1
ATOM 598 O O . HIS A 1 80 ? 10.682 6.598 5.405 1.00 93.69 80 HIS A O 1
ATOM 604 N N . GLY A 1 81 ? 11.325 6.900 3.278 1.00 95.19 81 GLY A N 1
ATOM 605 C CA . GLY A 1 81 ? 10.136 7.647 2.870 1.00 95.19 81 GLY A CA 1
ATOM 606 C C . GLY A 1 81 ? 8.857 6.817 2.997 1.00 95.19 81 GLY A C 1
ATOM 607 O O . GLY A 1 81 ? 7.935 7.228 3.701 1.00 95.19 81 GLY A O 1
ATOM 608 N N . ASP A 1 82 ? 8.838 5.624 2.399 1.00 96.12 82 ASP A N 1
ATOM 609 C CA . ASP A 1 82 ? 7.649 4.764 2.347 1.00 96.12 82 ASP A CA 1
ATOM 610 C C . ASP A 1 82 ? 7.208 4.285 3.747 1.00 96.12 82 ASP A C 1
ATOM 612 O O . ASP A 1 82 ? 6.013 4.272 4.052 1.00 96.12 82 ASP A O 1
ATOM 616 N N . VAL A 1 83 ? 8.141 3.936 4.650 1.00 96.69 83 VAL A N 1
ATOM 617 C CA . VAL A 1 83 ? 7.754 3.544 6.021 1.00 96.69 83 VAL A CA 1
ATOM 618 C C . VAL A 1 83 ? 7.239 4.724 6.849 1.00 96.69 83 VAL A C 1
ATOM 620 O O . VAL A 1 83 ? 6.328 4.556 7.663 1.00 96.69 83 VAL A O 1
ATOM 623 N N . ASN A 1 84 ? 7.775 5.929 6.636 1.00 96.94 84 ASN A N 1
ATOM 624 C CA . ASN A 1 84 ? 7.282 7.130 7.307 1.00 96.94 84 ASN A CA 1
ATOM 625 C C . ASN A 1 84 ? 5.898 7.538 6.803 1.00 96.94 84 ASN A C 1
ATOM 627 O O . ASN A 1 84 ? 5.070 7.964 7.608 1.00 96.94 84 ASN A O 1
ATOM 631 N N . GLU A 1 85 ? 5.627 7.358 5.510 1.00 96.94 85 GLU A N 1
ATOM 632 C CA . GLU A 1 85 ? 4.299 7.535 4.926 1.00 96.94 85 GLU A CA 1
ATOM 633 C C . GLU A 1 85 ? 3.293 6.548 5.539 1.00 96.94 85 GLU A C 1
ATOM 635 O O . GLU A 1 85 ? 2.252 6.976 6.041 1.00 96.94 85 GLU A O 1
ATOM 640 N N . LEU A 1 86 ? 3.638 5.255 5.622 1.00 97.62 86 LEU A N 1
ATOM 641 C CA . LEU A 1 86 ? 2.805 4.241 6.283 1.00 97.62 86 LEU A CA 1
ATOM 642 C C . LEU A 1 86 ? 2.521 4.596 7.749 1.00 97.62 86 LEU A C 1
ATOM 644 O O . LEU A 1 86 ? 1.384 4.508 8.218 1.00 97.62 86 LEU A O 1
ATOM 648 N N . TYR A 1 87 ? 3.557 4.999 8.488 1.00 98.00 87 TYR A N 1
ATOM 649 C CA . TYR A 1 87 ? 3.423 5.398 9.885 1.00 98.00 87 TYR A CA 1
ATOM 650 C C . TYR A 1 87 ? 2.512 6.625 10.032 1.00 98.00 87 TYR A C 1
ATOM 652 O O . TYR A 1 87 ? 1.589 6.612 10.846 1.00 98.00 87 TYR A O 1
ATOM 660 N N . ALA A 1 88 ? 2.731 7.671 9.230 1.00 97.19 88 ALA A N 1
ATOM 661 C CA . ALA A 1 88 ? 1.938 8.896 9.259 1.00 97.19 88 ALA A CA 1
ATOM 662 C C . ALA A 1 88 ? 0.464 8.646 8.907 1.00 97.19 88 ALA A C 1
ATOM 664 O O . ALA A 1 88 ? -0.412 9.166 9.601 1.00 97.19 88 ALA A O 1
ATOM 665 N N . LEU A 1 89 ? 0.197 7.808 7.900 1.00 97.44 89 LEU A N 1
ATOM 666 C CA . LEU A 1 89 ? -1.144 7.372 7.508 1.00 97.44 89 LEU A CA 1
ATOM 667 C C . LEU A 1 89 ? -1.890 6.727 8.686 1.00 97.44 89 LEU A C 1
ATOM 669 O O . LEU A 1 89 ? -3.026 7.090 8.989 1.00 97.44 89 LEU A O 1
ATOM 673 N N . LEU A 1 90 ? -1.247 5.798 9.397 1.00 98.19 90 LEU A N 1
ATOM 674 C CA . LEU A 1 90 ? -1.865 5.115 10.538 1.00 98.19 90 LEU A CA 1
ATOM 675 C C . LEU A 1 90 ? -2.080 6.044 11.733 1.00 98.19 90 LEU A C 1
ATOM 677 O O . LEU A 1 90 ? -3.112 5.951 12.398 1.00 98.19 90 LEU A O 1
ATOM 681 N N . VAL A 1 91 ? -1.138 6.954 11.999 1.00 98.12 91 VAL A N 1
ATOM 682 C CA . VAL A 1 91 ? -1.300 7.980 13.037 1.00 98.12 91 VAL A CA 1
ATOM 683 C C . VAL A 1 91 ? -2.489 8.885 12.715 1.00 98.12 91 VAL A C 1
ATOM 685 O O . VAL A 1 91 ? -3.276 9.180 13.613 1.00 98.12 91 VAL A O 1
ATOM 688 N N . TYR A 1 92 ? -2.625 9.309 11.456 1.00 97.12 92 TYR A N 1
ATOM 689 C CA . TYR A 1 92 ? -3.740 10.129 10.988 1.00 97.12 92 TYR A CA 1
ATOM 690 C C . TYR A 1 92 ? -5.083 9.428 11.226 1.00 97.12 92 TYR A C 1
ATOM 692 O O . TYR A 1 92 ? -5.922 9.966 11.946 1.00 97.12 92 TYR A O 1
ATOM 700 N N . TRP A 1 93 ? -5.248 8.193 10.743 1.00 98.06 93 TRP A N 1
ATOM 701 C CA . TRP A 1 93 ? -6.503 7.454 10.916 1.00 98.06 93 TRP A CA 1
ATOM 702 C C . TRP A 1 93 ? -6.809 7.101 12.370 1.00 98.06 93 TRP A C 1
ATOM 704 O O . TRP A 1 93 ? -7.961 7.180 12.785 1.00 98.06 93 TRP A O 1
ATOM 714 N N . CYS A 1 94 ? -5.796 6.775 13.181 1.00 98.44 94 CYS A N 1
ATOM 715 C CA . CYS A 1 94 ? -5.996 6.596 14.619 1.00 98.44 94 CYS A CA 1
ATOM 716 C C . CYS A 1 94 ? -6.524 7.871 15.286 1.00 98.44 94 CYS A C 1
ATOM 718 O O . CYS A 1 94 ? -7.333 7.771 16.200 1.00 98.44 94 CYS A O 1
ATOM 720 N N . SER A 1 95 ? -6.056 9.053 14.872 1.00 97.75 95 SER A N 1
ATOM 721 C CA . SER A 1 95 ? -6.548 10.330 15.400 1.00 97.75 95 SER A CA 1
ATOM 722 C C . SER A 1 95 ? -7.989 10.604 14.966 1.00 97.75 95 SER A C 1
ATOM 724 O O . SER A 1 95 ? -8.825 10.822 15.833 1.00 97.75 95 SER A O 1
ATOM 726 N N . ILE A 1 96 ? -8.292 10.508 13.667 1.00 97.75 96 ILE A N 1
ATOM 727 C CA . ILE A 1 96 ? -9.639 10.768 13.131 1.00 97.75 96 ILE A CA 1
ATOM 728 C C . ILE A 1 96 ? -10.681 9.849 13.776 1.00 97.75 96 ILE A C 1
ATOM 730 O O . ILE A 1 96 ? -11.693 10.316 14.294 1.00 97.75 96 ILE A O 1
ATOM 734 N N . TRP A 1 97 ? -10.421 8.540 13.814 1.00 98.38 97 TRP A N 1
ATOM 735 C CA . TRP A 1 97 ? -11.381 7.598 14.387 1.00 98.38 97 TRP A CA 1
ATOM 736 C C . TRP A 1 97 ? -11.486 7.698 15.905 1.00 98.38 97 TRP A C 1
ATOM 738 O O . TRP A 1 97 ? -12.542 7.411 16.456 1.00 98.38 97 TRP A O 1
ATOM 748 N N . ALA A 1 98 ? -10.426 8.122 16.596 1.00 98.31 98 ALA A N 1
ATOM 749 C CA . ALA A 1 98 ? -10.500 8.379 18.029 1.00 98.31 98 ALA A CA 1
ATOM 750 C C . ALA A 1 98 ? -11.416 9.569 18.343 1.00 98.31 98 ALA A C 1
ATOM 752 O O . ALA A 1 98 ? -12.190 9.486 19.294 1.00 98.31 98 ALA A O 1
ATOM 753 N N . ASP A 1 99 ? -11.366 10.619 17.519 1.00 98.06 99 ASP A N 1
ATOM 754 C CA . ASP A 1 99 ? -12.243 11.783 17.649 1.00 98.06 99 ASP A CA 1
ATOM 755 C C . ASP A 1 99 ? -13.708 11.397 17.380 1.00 98.06 99 ASP A C 1
ATOM 757 O O . ASP A 1 99 ? -14.576 11.709 18.191 1.00 98.06 99 ASP A O 1
ATOM 761 N N . TYR A 1 100 ? -13.979 10.634 16.313 1.00 98.12 100 TYR A N 1
ATOM 762 C CA . TYR A 1 100 ? -15.327 10.138 15.997 1.00 98.12 100 TYR A CA 1
ATOM 763 C C . TYR A 1 100 ? -15.930 9.230 17.075 1.00 98.12 100 TYR A C 1
ATOM 765 O O . TYR A 1 100 ? -17.130 9.286 17.334 1.00 98.12 100 TYR A O 1
ATOM 773 N N . LEU A 1 101 ? -15.109 8.368 17.672 1.00 97.94 101 LEU A N 1
ATOM 774 C CA . LEU A 1 101 ? -15.531 7.416 18.699 1.00 97.94 101 LEU A CA 1
ATOM 775 C C . LEU A 1 101 ? -15.492 8.011 20.118 1.00 97.94 101 LEU A C 1
ATOM 777 O O . LEU A 1 101 ? -15.804 7.306 21.074 1.00 97.94 101 LEU A O 1
ATOM 781 N N . GLU A 1 102 ? -15.061 9.267 20.277 1.00 97.88 102 GLU A N 1
ATOM 782 C CA . GLU A 1 102 ? -14.847 9.935 21.570 1.00 97.88 102 GLU A CA 1
ATOM 783 C C . GLU A 1 102 ? -13.953 9.135 22.545 1.00 97.88 102 GLU A C 1
ATOM 785 O O . GLU A 1 102 ? -14.078 9.201 23.772 1.00 97.88 102 GLU A O 1
ATOM 790 N N . VAL A 1 103 ? -12.999 8.371 22.007 1.00 98.31 103 VAL A N 1
ATOM 791 C CA . VAL A 1 103 ? -12.041 7.573 22.786 1.00 98.31 103 VAL A CA 1
ATOM 792 C C . VAL A 1 103 ? -10.626 8.104 22.618 1.00 98.31 103 VAL A C 1
ATOM 794 O O . VAL A 1 103 ? -10.302 8.872 21.721 1.00 98.31 103 VAL A O 1
ATOM 797 N N . ARG A 1 104 ? -9.712 7.674 23.489 1.00 98.19 104 ARG A N 1
ATOM 798 C CA . ARG A 1 104 ? -8.302 8.055 23.350 1.00 98.19 104 ARG A CA 1
ATOM 799 C C . ARG A 1 104 ? -7.621 7.213 22.261 1.00 98.19 104 ARG A C 1
ATOM 801 O O . ARG A 1 104 ? -7.721 5.983 22.323 1.00 98.19 104 ARG A O 1
ATOM 808 N N . PRO A 1 105 ? -6.833 7.830 21.359 1.00 97.94 105 PRO A N 1
ATOM 809 C CA . PRO A 1 105 ? -6.018 7.076 20.417 1.00 97.94 105 PRO A CA 1
ATOM 810 C C . PRO A 1 105 ? -4.902 6.302 21.141 1.00 97.94 105 PRO A C 1
ATOM 812 O O . PRO A 1 105 ? -4.522 6.646 22.277 1.00 97.94 105 PRO A O 1
ATOM 815 N N . PRO A 1 106 ? -4.318 5.275 20.494 1.00 98.12 106 PRO A N 1
ATOM 816 C CA . PRO A 1 106 ? -3.246 4.486 21.084 1.00 98.12 106 PRO A CA 1
ATOM 817 C C . PRO A 1 106 ? -2.055 5.384 21.448 1.00 98.12 106 PRO A C 1
ATOM 819 O O . PRO A 1 106 ? -1.791 6.409 20.814 1.00 98.12 106 PRO A O 1
ATOM 822 N N . ALA A 1 107 ? -1.324 5.021 22.508 1.00 97.50 107 ALA A N 1
ATOM 823 C CA . ALA A 1 107 ? -0.241 5.855 23.042 1.00 97.50 107 ALA A CA 1
ATOM 824 C C . ALA A 1 107 ? 0.837 6.186 21.995 1.00 97.50 107 ALA A C 1
ATOM 826 O O . ALA A 1 107 ? 1.363 7.296 22.011 1.00 97.50 107 ALA A O 1
ATOM 827 N N . VAL A 1 108 ? 1.112 5.260 21.072 1.00 97.19 108 VAL A N 1
ATOM 828 C CA . VAL A 1 108 ? 2.051 5.451 19.955 1.00 97.19 108 VAL A CA 1
ATOM 829 C C . VAL A 1 108 ? 1.603 6.594 19.040 1.00 97.19 108 VAL A C 1
ATOM 831 O O . VAL A 1 108 ? 2.371 7.525 18.819 1.00 97.19 108 VAL A O 1
ATOM 834 N N . ALA A 1 109 ? 0.339 6.605 18.601 1.00 97.44 109 ALA A N 1
ATOM 835 C CA . ALA A 1 109 ? -0.193 7.670 17.746 1.00 97.44 109 ALA A CA 1
ATOM 836 C C . ALA A 1 109 ? -0.220 9.039 18.451 1.00 97.44 109 ALA A C 1
ATOM 838 O O . ALA A 1 109 ? 0.069 10.070 17.841 1.00 97.44 109 ALA A O 1
ATOM 839 N N . ARG A 1 110 ? -0.505 9.057 19.762 1.00 96.75 110 ARG A N 1
ATOM 840 C CA . ARG A 1 110 ? -0.473 10.286 20.579 1.00 96.75 110 ARG A CA 1
ATOM 841 C C . ARG A 1 110 ? 0.929 10.863 20.749 1.00 96.75 110 ARG A C 1
ATOM 843 O O . ARG A 1 110 ? 1.079 12.076 20.821 1.00 96.75 110 ARG A O 1
ATOM 850 N N . ARG A 1 111 ? 1.939 9.998 20.846 1.00 95.81 111 ARG A N 1
ATOM 851 C CA . ARG A 1 111 ? 3.351 10.377 21.010 1.00 95.81 111 ARG A CA 1
ATOM 852 C C . ARG A 1 111 ? 4.083 10.536 19.679 1.00 95.81 111 ARG A C 1
ATOM 854 O O . ARG A 1 111 ? 5.285 10.782 19.689 1.00 95.81 111 ARG A O 1
ATOM 861 N N . ALA A 1 112 ? 3.386 10.388 18.552 1.00 95.94 112 ALA A N 1
ATOM 862 C CA . ALA A 1 112 ? 3.977 10.567 17.238 1.00 95.94 112 ALA A CA 1
ATOM 863 C C . ALA A 1 112 ? 4.600 11.962 17.121 1.00 95.94 112 ALA A C 1
ATOM 865 O O . ALA A 1 112 ? 3.990 12.967 17.499 1.00 95.94 112 ALA A O 1
ATOM 866 N N . TRP A 1 113 ? 5.821 12.019 16.592 1.00 91.94 113 TRP A N 1
ATOM 867 C CA . TRP A 1 113 ? 6.531 13.276 16.439 1.00 91.94 113 TRP A CA 1
ATOM 868 C C . TRP A 1 113 ? 5.864 14.119 15.351 1.00 91.94 113 TRP A C 1
ATOM 870 O O . TRP A 1 113 ? 5.668 13.663 14.223 1.00 91.94 113 TRP A O 1
ATOM 880 N N . ARG A 1 114 ? 5.483 15.350 15.699 1.00 94.56 114 ARG A N 1
ATOM 881 C CA . ARG A 1 114 ? 4.765 16.272 14.816 1.00 94.56 114 ARG A CA 1
ATOM 882 C C . ARG A 1 114 ? 5.506 17.593 14.694 1.00 94.56 114 ARG A C 1
ATOM 884 O O . ARG A 1 114 ? 6.124 18.068 15.647 1.00 94.56 114 ARG A O 1
ATOM 891 N N . ARG A 1 115 ? 5.401 18.217 13.522 1.00 92.81 115 ARG A N 1
ATOM 892 C CA . ARG A 1 115 ? 5.779 19.623 13.337 1.00 92.81 115 ARG A CA 1
ATOM 893 C C . ARG A 1 115 ? 4.797 20.525 14.082 1.00 92.81 115 ARG A C 1
ATOM 895 O O . ARG A 1 115 ? 3.692 20.113 14.424 1.00 92.81 115 ARG A O 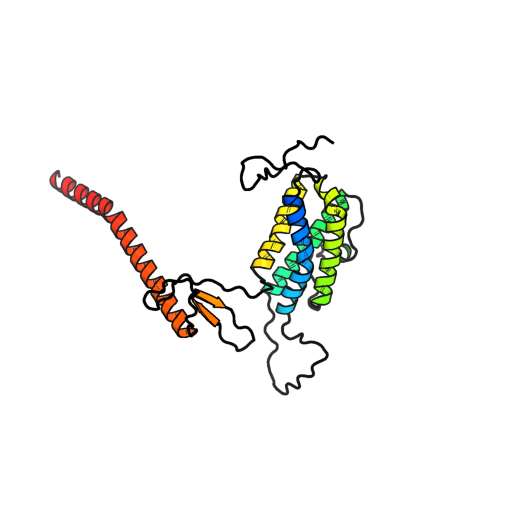1
ATOM 902 N N . ARG A 1 116 ? 5.155 21.804 14.233 1.00 91.44 116 ARG A N 1
ATOM 903 C CA . ARG A 1 116 ? 4.245 22.833 14.768 1.00 91.44 116 ARG A CA 1
ATOM 904 C C . ARG A 1 116 ? 2.929 22.942 13.977 1.00 91.44 116 ARG A C 1
ATOM 906 O O . ARG A 1 116 ? 1.926 23.342 14.548 1.00 91.44 116 ARG A O 1
ATOM 913 N N . SER A 1 117 ? 2.925 22.556 12.697 1.00 92.44 117 SER A N 1
ATOM 914 C CA . SER A 1 117 ? 1.728 22.476 11.845 1.00 92.44 117 SER A CA 1
ATOM 915 C C . SER A 1 117 ? 0.789 21.306 12.173 1.00 92.44 117 SER A C 1
ATOM 917 O O . SER A 1 117 ? -0.278 21.218 11.583 1.00 92.44 117 SER A O 1
ATOM 919 N N . GLY A 1 118 ? 1.185 20.373 13.047 1.00 89.50 118 GLY A N 1
ATOM 920 C CA . GLY A 1 118 ? 0.439 19.143 13.342 1.00 89.50 118 GLY A CA 1
ATOM 921 C C . GLY A 1 118 ? 0.771 17.957 12.427 1.00 89.50 118 GLY A C 1
ATOM 922 O O . GLY A 1 118 ? 0.413 16.821 12.752 1.00 89.50 118 GLY A O 1
ATOM 923 N N . THR A 1 119 ? 1.509 18.191 11.335 1.00 92.44 119 THR A N 1
ATOM 924 C CA . THR A 1 119 ? 1.961 17.155 10.392 1.00 92.44 119 THR A CA 1
ATOM 925 C C . THR A 1 119 ? 2.895 16.163 11.082 1.00 92.44 119 THR A C 1
ATOM 927 O O . THR A 1 119 ? 3.871 16.576 11.717 1.00 92.44 119 THR A O 1
ATOM 930 N N . VAL A 1 120 ? 2.611 14.867 10.945 1.00 94.50 120 VAL A N 1
ATOM 931 C CA . VAL A 1 120 ? 3.453 13.780 11.466 1.00 94.50 120 VAL A CA 1
ATOM 932 C C . VAL A 1 120 ? 4.758 13.735 10.673 1.00 94.50 120 VAL A C 1
ATOM 934 O O . VAL A 1 120 ? 4.736 13.752 9.448 1.00 94.50 120 VAL A O 1
ATOM 937 N N . ILE A 1 121 ? 5.892 13.729 11.373 1.00 91.88 121 ILE A N 1
ATOM 938 C CA . ILE A 1 121 ? 7.228 13.709 10.758 1.00 91.88 121 ILE A CA 1
ATOM 939 C C . ILE A 1 121 ? 7.591 12.293 10.301 1.00 91.88 121 ILE A C 1
ATOM 941 O O . ILE A 1 121 ? 8.198 12.139 9.248 1.00 91.88 121 ILE A O 1
ATOM 945 N N . GLY A 1 122 ? 7.204 11.282 11.083 1.00 92.25 122 GLY A N 1
ATOM 946 C CA . GLY A 1 122 ? 7.535 9.880 10.845 1.00 92.25 122 GLY A CA 1
ATOM 947 C C . GLY A 1 122 ? 8.112 9.206 12.089 1.00 92.25 122 GLY A C 1
ATOM 948 O O . GLY A 1 122 ? 7.928 9.679 13.217 1.00 92.25 122 GLY A O 1
ATOM 949 N N . LEU A 1 123 ? 8.805 8.097 11.862 1.00 92.50 123 LEU A N 1
ATOM 950 C CA . LEU A 1 123 ? 9.611 7.381 12.837 1.00 92.50 123 LEU A CA 1
ATOM 951 C C . LEU A 1 123 ? 10.941 8.120 13.088 1.00 92.50 123 LEU A C 1
ATOM 953 O O . LEU A 1 123 ? 11.479 8.763 12.182 1.00 92.50 123 LEU A O 1
ATOM 957 N N . PRO A 1 124 ? 11.495 8.052 14.311 1.00 89.69 124 PRO A N 1
ATOM 958 C CA . PRO A 1 124 ? 12.861 8.490 14.574 1.00 89.69 124 PRO A CA 1
ATOM 959 C C . PRO A 1 124 ? 13.888 7.807 13.644 1.00 89.69 124 PRO A C 1
ATOM 961 O O . PRO A 1 124 ? 13.762 6.614 13.378 1.00 89.69 124 PRO A O 1
ATOM 964 N N . PRO A 1 125 ? 14.963 8.499 13.214 1.00 85.19 125 PRO A N 1
ATOM 965 C CA . PRO A 1 125 ? 15.985 7.909 12.336 1.00 85.19 125 PRO A CA 1
ATOM 966 C C . PRO A 1 125 ? 16.702 6.682 12.921 1.00 85.19 125 PRO A C 1
ATOM 968 O O . PRO A 1 125 ? 17.264 5.877 12.188 1.00 85.19 125 PRO A O 1
ATOM 971 N N . THR A 1 126 ? 16.704 6.547 14.250 1.00 87.62 126 THR A N 1
ATOM 972 C CA . THR A 1 126 ? 17.329 5.433 14.977 1.00 87.62 126 THR A CA 1
ATOM 973 C C . THR A 1 126 ? 16.378 4.260 15.212 1.00 87.62 126 THR A C 1
ATOM 975 O O . THR A 1 126 ? 16.745 3.328 15.919 1.00 87.62 126 THR A O 1
ATOM 978 N N . THR A 1 127 ? 15.149 4.313 14.690 1.00 92.44 127 THR A N 1
ATOM 979 C CA . THR A 1 127 ? 14.152 3.260 14.894 1.00 92.44 127 THR A CA 1
ATOM 980 C C . THR A 1 127 ? 14.563 1.977 14.186 1.00 92.44 127 THR A C 1
ATOM 982 O O . THR A 1 127 ? 14.781 1.949 12.976 1.00 92.44 127 THR A O 1
ATOM 985 N N . THR A 1 128 ? 14.630 0.897 14.957 1.00 92.31 128 THR A N 1
ATOM 986 C CA . THR A 1 128 ? 14.896 -0.448 14.442 1.00 92.31 128 THR A CA 1
ATOM 987 C C . THR A 1 128 ? 13.661 -1.045 13.756 1.00 92.31 128 THR A C 1
ATOM 989 O O . THR A 1 128 ? 12.525 -0.621 13.989 1.00 92.31 128 THR A O 1
ATOM 992 N N . SER A 1 129 ? 13.855 -2.087 12.941 1.00 92.81 129 SER A N 1
ATOM 993 C CA . SER A 1 129 ? 12.751 -2.815 12.297 1.00 92.81 129 SER A CA 1
ATOM 994 C C . SER A 1 129 ? 11.759 -3.426 13.289 1.00 92.81 129 SER A C 1
ATOM 996 O O . SER A 1 129 ? 10.571 -3.530 12.976 1.00 92.81 129 SER A O 1
ATOM 998 N N . GLU A 1 130 ? 12.220 -3.828 14.476 1.00 93.88 130 GLU A N 1
ATOM 999 C CA . GLU A 1 130 ? 11.369 -4.371 15.539 1.00 93.88 130 GLU A CA 1
ATOM 1000 C C . GLU A 1 130 ? 10.527 -3.268 16.190 1.00 93.88 130 GLU A C 1
ATOM 1002 O O . GLU A 1 130 ? 9.301 -3.383 16.246 1.00 93.88 130 GLU A O 1
ATOM 1007 N N . GLU A 1 131 ? 11.155 -2.161 16.594 1.00 95.62 131 GLU A N 1
ATOM 1008 C CA . GLU A 1 131 ? 10.465 -1.012 17.193 1.00 95.62 131 GLU A CA 1
ATOM 1009 C C . GLU A 1 131 ? 9.427 -0.409 16.238 1.00 95.62 131 GLU A C 1
ATOM 1011 O O . GLU A 1 131 ? 8.296 -0.125 16.641 1.00 95.62 131 GLU A O 1
ATOM 1016 N N . GLY A 1 132 ? 9.776 -0.254 14.956 1.00 95.88 132 GLY A N 1
ATOM 1017 C CA . GLY A 1 132 ? 8.853 0.242 13.937 1.00 95.88 132 GLY A CA 1
ATOM 1018 C C . GLY A 1 132 ? 7.679 -0.710 13.698 1.00 95.88 132 GLY A C 1
ATOM 1019 O O . GLY A 1 132 ? 6.525 -0.275 13.673 1.00 95.88 132 GLY A O 1
ATOM 1020 N N . SER A 1 133 ? 7.944 -2.021 13.610 1.00 96.88 133 SER A N 1
ATOM 1021 C CA . SER A 1 133 ? 6.898 -3.049 13.521 1.00 96.88 133 SER A CA 1
ATOM 1022 C C . SER A 1 133 ? 5.954 -3.000 14.721 1.00 96.88 133 SER A C 1
ATOM 1024 O O . SER A 1 133 ? 4.733 -3.020 14.561 1.00 96.88 133 SER A O 1
ATOM 1026 N N . GLN A 1 134 ? 6.502 -2.886 15.932 1.00 97.88 134 GLN A N 1
ATOM 1027 C CA . GLN A 1 134 ? 5.729 -2.822 17.166 1.00 97.88 134 GLN A CA 1
ATOM 1028 C C . GLN A 1 134 ? 4.865 -1.555 17.232 1.00 97.88 134 GLN A C 1
ATOM 1030 O O . GLN A 1 134 ? 3.683 -1.631 17.579 1.00 97.88 134 GLN A O 1
ATOM 1035 N N . ALA A 1 135 ? 5.413 -0.400 16.849 1.00 97.56 135 ALA A N 1
ATOM 1036 C CA . ALA A 1 135 ? 4.676 0.858 16.783 1.00 97.56 135 ALA A CA 1
ATOM 1037 C C . ALA A 1 135 ? 3.466 0.754 15.834 1.00 97.56 135 ALA A C 1
ATOM 1039 O O . ALA A 1 135 ? 2.342 1.107 16.207 1.00 97.56 135 ALA A O 1
ATOM 1040 N N . VAL A 1 136 ? 3.673 0.189 14.641 1.00 98.12 136 VAL A N 1
ATOM 1041 C CA . VAL A 1 136 ? 2.615 -0.059 13.651 1.00 98.12 136 VAL A CA 1
ATOM 1042 C C . VAL A 1 136 ? 1.607 -1.105 14.145 1.00 98.12 136 VAL A C 1
ATOM 1044 O O . VAL A 1 136 ? 0.400 -0.922 13.973 1.00 98.12 136 VAL A O 1
ATOM 1047 N N . ARG A 1 137 ? 2.059 -2.164 14.827 1.00 98.44 137 ARG A N 1
ATOM 1048 C CA . ARG A 1 137 ? 1.196 -3.196 15.432 1.00 98.44 137 ARG A CA 1
ATOM 1049 C C . ARG A 1 137 ? 0.221 -2.615 16.450 1.00 98.44 137 ARG A C 1
ATOM 1051 O O . ARG A 1 137 ? -0.948 -2.987 16.441 1.00 98.44 137 ARG A O 1
ATOM 1058 N N . TYR A 1 138 ? 0.663 -1.691 17.303 1.00 98.44 138 TYR A N 1
ATOM 1059 C CA . TYR A 1 138 ? -0.232 -1.066 18.281 1.00 98.44 138 TYR A CA 1
ATOM 1060 C C . TYR A 1 138 ? -1.321 -0.208 17.627 1.00 98.44 138 TYR A C 1
ATOM 1062 O O . TYR A 1 138 ? -2.461 -0.222 18.085 1.00 98.44 138 TYR A O 1
ATOM 1070 N N . MET A 1 139 ? -0.991 0.524 16.560 1.00 98.62 139 MET A N 1
ATOM 1071 C CA . MET A 1 139 ? -1.967 1.346 15.833 1.00 98.62 139 MET A CA 1
ATOM 1072 C C . MET A 1 139 ? -2.964 0.490 15.050 1.00 98.62 139 MET A C 1
ATOM 1074 O O . MET A 1 139 ? -4.172 0.686 15.149 1.00 98.62 139 MET A O 1
ATOM 1078 N N . THR A 1 140 ? -2.465 -0.503 14.318 1.00 98.50 140 THR A N 1
ATOM 1079 C CA . THR A 1 140 ? -3.300 -1.420 13.530 1.00 98.50 140 THR A CA 1
ATOM 1080 C C . THR A 1 140 ? -4.187 -2.294 14.410 1.00 98.50 140 THR A C 1
ATOM 1082 O O . THR A 1 140 ? -5.355 -2.466 14.084 1.00 98.50 140 THR A O 1
ATOM 1085 N N . GLY A 1 141 ? -3.687 -2.784 15.550 1.00 98.62 141 GLY A N 1
ATOM 1086 C CA . GLY A 1 141 ? -4.502 -3.489 16.543 1.00 98.62 141 GLY A CA 1
ATOM 1087 C C . GLY A 1 141 ? -5.647 -2.620 17.063 1.00 98.62 141 GLY A C 1
ATOM 1088 O O . GLY A 1 141 ? -6.799 -3.031 17.003 1.00 98.62 141 GLY A O 1
ATOM 1089 N N . TRP A 1 142 ? -5.352 -1.375 17.455 1.00 98.62 142 TRP A N 1
ATOM 1090 C CA . TRP A 1 142 ? -6.374 -0.442 17.937 1.00 98.62 142 TRP A CA 1
ATOM 1091 C C . TRP A 1 142 ? -7.475 -0.160 16.900 1.00 98.62 142 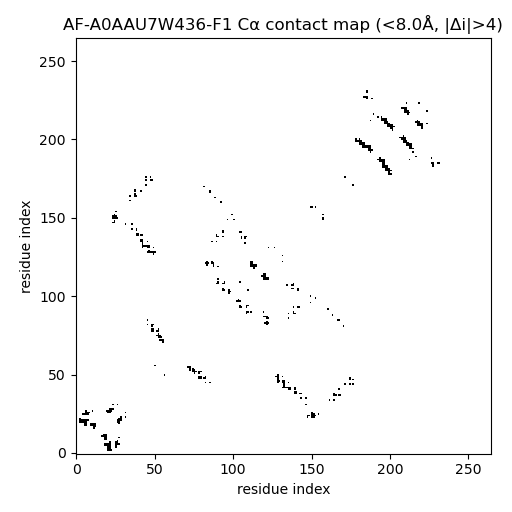TRP A C 1
ATOM 1093 O O . TRP A 1 142 ? -8.648 -0.112 17.276 1.00 98.62 142 TRP A O 1
ATOM 1103 N N . LEU A 1 143 ? -7.100 0.005 15.622 1.00 98.62 143 LEU A N 1
ATOM 1104 C CA . LEU A 1 143 ? -8.037 0.202 14.506 1.00 98.62 143 LEU A CA 1
ATOM 1105 C C . LEU A 1 143 ? -8.879 -1.051 14.245 1.00 98.62 143 LEU A C 1
ATOM 1107 O O . LEU A 1 143 ? -10.084 -0.943 14.045 1.00 98.62 143 LEU A O 1
ATOM 1111 N N . ARG A 1 144 ? -8.261 -2.239 14.265 1.00 98.38 144 ARG A N 1
ATOM 1112 C CA . ARG A 1 144 ? -8.954 -3.516 14.039 1.00 98.38 144 ARG A CA 1
ATOM 1113 C C . ARG A 1 144 ? -9.994 -3.803 15.111 1.00 98.38 144 ARG A C 1
ATOM 1115 O O . ARG A 1 144 ? -11.117 -4.146 14.765 1.00 98.38 144 ARG A O 1
ATOM 1122 N N . ASP A 1 145 ? -9.649 -3.585 16.378 1.00 98.56 145 ASP A N 1
ATOM 1123 C CA . ASP A 1 145 ? -10.558 -3.797 17.512 1.00 98.56 145 ASP A CA 1
ATOM 1124 C C . ASP A 1 145 ? -11.829 -2.930 17.429 1.00 98.56 145 ASP A C 1
ATOM 1126 O O . ASP A 1 145 ? -12.822 -3.231 18.082 1.00 98.56 145 ASP A O 1
ATOM 1130 N N . ARG A 1 146 ? -11.794 -1.846 16.641 1.00 98.50 146 ARG A N 1
ATOM 1131 C CA . ARG A 1 146 ? -12.885 -0.873 16.460 1.00 98.50 146 ARG A CA 1
ATOM 1132 C C . ARG A 1 146 ? -13.451 -0.859 15.048 1.00 98.50 146 ARG A C 1
ATOM 1134 O O . ARG A 1 146 ? -14.282 -0.011 14.741 1.00 98.50 146 ARG A O 1
ATOM 1141 N N . LEU A 1 147 ? -12.999 -1.757 14.172 1.00 98.31 147 LEU A N 1
ATOM 1142 C CA . LEU A 1 147 ? -13.309 -1.671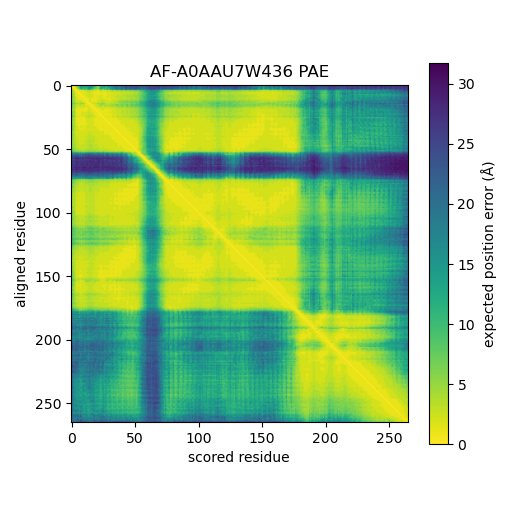 12.749 1.00 98.31 147 LEU A CA 1
ATOM 1143 C C . LEU A 1 147 ? -14.820 -1.732 12.493 1.00 98.31 147 LEU A C 1
ATOM 1145 O O . LEU A 1 147 ? -15.326 -0.954 11.692 1.00 98.31 147 LEU A O 1
ATOM 1149 N N . ASP A 1 148 ? -15.550 -2.590 13.208 1.00 98.06 148 ASP A N 1
ATOM 1150 C CA . ASP A 1 148 ? -17.009 -2.678 13.073 1.00 98.06 148 ASP A CA 1
ATOM 1151 C C . ASP A 1 148 ? -17.719 -1.379 13.462 1.00 98.06 148 ASP A C 1
ATOM 1153 O O . ASP A 1 148 ? -18.615 -0.944 12.741 1.00 98.06 148 ASP A O 1
ATOM 1157 N N . GLU A 1 149 ? -17.294 -0.731 14.551 1.00 98.06 149 GLU A N 1
ATOM 1158 C CA . GLU A 1 149 ? -17.830 0.569 14.969 1.00 98.06 149 GLU A CA 1
ATOM 1159 C C . GLU A 1 149 ? -17.509 1.639 13.922 1.00 98.06 149 GLU A C 1
ATOM 1161 O O . GLU A 1 149 ? -18.419 2.325 13.463 1.00 98.06 149 GLU A O 1
ATOM 1166 N N . ILE A 1 150 ? -16.253 1.712 13.464 1.00 98.06 150 ILE A N 1
ATOM 1167 C CA . ILE A 1 150 ? -15.788 2.657 12.437 1.00 98.06 150 ILE A CA 1
ATOM 1168 C C . ILE A 1 150 ? -16.651 2.577 11.171 1.00 98.06 150 ILE A C 1
ATOM 1170 O O . ILE A 1 150 ? -17.096 3.604 10.666 1.00 98.06 150 ILE A O 1
ATOM 1174 N N . LEU A 1 151 ? -16.953 1.371 10.677 1.00 97.56 151 LEU A N 1
ATOM 1175 C CA . LEU A 1 151 ? -17.746 1.193 9.453 1.00 97.56 151 LEU A CA 1
ATOM 1176 C C . LEU A 1 151 ? -19.231 1.584 9.601 1.00 97.56 151 LEU A C 1
ATOM 1178 O O . LEU A 1 151 ? -19.957 1.611 8.600 1.00 97.56 151 LEU A O 1
ATOM 1182 N N . THR A 1 152 ? -19.696 1.873 10.821 1.00 96.81 152 THR A N 1
ATOM 1183 C CA . THR A 1 152 ? -21.043 2.411 11.087 1.00 96.81 152 THR A CA 1
ATOM 1184 C C . THR A 1 152 ? -21.096 3.939 11.159 1.00 96.81 152 THR A C 1
ATOM 1186 O O . THR A 1 152 ? -22.193 4.499 11.187 1.00 96.81 152 THR A O 1
ATOM 1189 N N . LEU A 1 153 ? -19.937 4.606 11.183 1.00 95.69 153 LEU A N 1
ATOM 1190 C CA . LEU A 1 153 ? -19.807 6.060 11.301 1.00 95.69 153 LEU A CA 1
ATOM 1191 C C . LEU A 1 153 ? -19.835 6.733 9.919 1.00 95.69 153 LEU A C 1
ATOM 1193 O O . LEU A 1 153 ? -20.303 6.139 8.950 1.00 95.69 153 LEU A O 1
ATOM 1197 N N . ALA A 1 154 ? -19.366 7.986 9.855 1.00 95.31 154 ALA A N 1
ATOM 1198 C CA . ALA A 1 154 ? -19.303 8.857 8.680 1.00 95.31 154 ALA A CA 1
ATOM 1199 C C . ALA A 1 154 ? -18.809 8.115 7.417 1.00 95.31 154 ALA A C 1
ATOM 1201 O O . ALA A 1 154 ? -17.604 7.914 7.249 1.00 95.31 154 ALA A O 1
ATOM 1202 N N . PRO A 1 155 ? -19.715 7.689 6.517 1.00 94.88 155 PRO A N 1
ATOM 1203 C CA . PRO A 1 155 ? -19.341 6.787 5.432 1.00 94.88 155 PRO A CA 1
ATOM 1204 C C . PRO A 1 155 ? -18.380 7.411 4.411 1.00 94.88 155 PRO A C 1
ATOM 1206 O O . PRO A 1 155 ? -17.599 6.708 3.784 1.00 94.88 155 PRO A O 1
ATOM 1209 N N . GLU A 1 156 ? -18.424 8.729 4.232 1.00 96.69 156 GLU A N 1
ATOM 1210 C CA . GLU A 1 156 ? -17.496 9.465 3.372 1.00 96.69 156 GLU A CA 1
ATOM 1211 C C . GLU A 1 156 ? -16.046 9.315 3.863 1.00 96.69 156 GLU A C 1
ATOM 1213 O O . GLU A 1 156 ? -15.163 8.972 3.077 1.00 96.69 156 GLU A O 1
ATOM 1218 N N . ASP A 1 157 ? -15.817 9.459 5.170 1.00 97.62 157 ASP A N 1
ATOM 1219 C CA . ASP A 1 157 ? -14.490 9.293 5.775 1.00 97.62 157 ASP A CA 1
ATOM 1220 C C . ASP A 1 157 ? -14.073 7.822 5.838 1.00 97.62 157 ASP A C 1
ATOM 1222 O O . ASP A 1 157 ? -12.889 7.505 5.758 1.00 97.62 157 ASP A O 1
ATOM 1226 N N . VAL A 1 158 ? -15.030 6.893 5.936 1.00 97.88 158 VAL A N 1
ATOM 1227 C CA . VAL A 1 158 ? -14.742 5.459 5.793 1.00 97.88 158 VAL A CA 1
ATOM 1228 C C . VAL A 1 158 ? -14.291 5.132 4.368 1.00 97.88 158 VAL A C 1
ATOM 1230 O O . VAL A 1 158 ? -13.388 4.312 4.176 1.00 97.88 158 VAL A O 1
ATOM 1233 N N . ASP A 1 159 ? -14.895 5.760 3.357 1.00 97.12 159 ASP A N 1
ATOM 1234 C CA . ASP A 1 159 ? -14.472 5.589 1.972 1.00 97.12 159 ASP A CA 1
ATOM 1235 C C . ASP A 1 159 ? -13.047 6.122 1.762 1.00 97.12 159 ASP A C 1
ATOM 1237 O O . ASP A 1 159 ? -12.255 5.434 1.114 1.00 97.12 159 ASP A O 1
ATOM 1241 N N . GLU A 1 160 ? -12.695 7.268 2.354 1.00 97.69 160 GLU A N 1
ATOM 1242 C CA . GLU A 1 160 ? -11.324 7.798 2.351 1.00 97.69 160 GLU A CA 1
ATOM 1243 C C . GLU A 1 160 ? -10.357 6.914 3.157 1.00 97.69 160 GLU A C 1
ATOM 1245 O O . GLU A 1 160 ? -9.248 6.635 2.697 1.00 97.69 160 GLU A O 1
ATOM 1250 N N . PHE A 1 161 ? -10.789 6.386 4.306 1.00 98.00 161 PHE A N 1
ATOM 1251 C CA . PHE A 1 161 ? -10.013 5.444 5.113 1.00 98.00 161 PHE A CA 1
ATOM 1252 C C . PHE A 1 161 ? -9.662 4.189 4.329 1.00 98.00 161 PHE A C 1
ATOM 1254 O O . PHE A 1 161 ? -8.501 3.783 4.306 1.00 98.00 161 PHE A O 1
ATOM 1261 N N . ASP A 1 162 ? -10.629 3.592 3.635 1.00 96.25 162 ASP A N 1
ATOM 1262 C CA . ASP A 1 162 ? -10.351 2.436 2.793 1.00 96.25 162 ASP A CA 1
ATOM 1263 C C . ASP A 1 162 ? -9.398 2.776 1.642 1.00 96.25 162 ASP A C 1
ATOM 1265 O O . ASP A 1 162 ? -8.501 1.979 1.366 1.00 96.25 162 ASP A O 1
ATOM 1269 N N . GLU A 1 163 ? -9.549 3.934 0.985 1.00 95.56 163 GLU A N 1
ATOM 1270 C CA . GLU A 1 163 ? -8.604 4.353 -0.058 1.00 95.56 163 GLU A CA 1
ATOM 1271 C C . GLU A 1 163 ? -7.190 4.549 0.499 1.00 95.56 163 GLU A C 1
ATOM 1273 O O . GLU A 1 163 ? -6.244 4.037 -0.097 1.00 95.56 163 GLU A O 1
ATOM 1278 N N . GLY A 1 164 ? -7.037 5.184 1.663 1.00 95.38 164 GLY A N 1
ATOM 1279 C CA . GLY A 1 164 ? -5.741 5.314 2.331 1.00 95.38 164 GLY A CA 1
ATOM 1280 C C . GLY A 1 164 ? -5.152 3.951 2.701 1.00 95.38 164 GLY A C 1
ATOM 1281 O O . GLY A 1 164 ? -3.982 3.671 2.460 1.00 95.38 164 GLY A O 1
ATOM 1282 N N . ILE A 1 165 ? -5.972 3.023 3.196 1.00 94.25 165 ILE A N 1
ATOM 1283 C CA . ILE A 1 165 ? -5.536 1.654 3.502 1.00 94.25 165 ILE A CA 1
ATOM 1284 C C . ILE A 1 165 ? -5.115 0.876 2.240 1.00 94.25 165 ILE A C 1
ATOM 1286 O O . ILE A 1 165 ? -4.297 -0.047 2.331 1.00 94.25 165 ILE A O 1
ATOM 1290 N N . ARG A 1 166 ? -5.566 1.262 1.035 1.00 92.38 166 ARG A N 1
ATOM 1291 C CA . ARG A 1 166 ? -5.034 0.689 -0.216 1.00 92.38 166 ARG A CA 1
ATOM 1292 C C . ARG A 1 166 ? -3.565 1.012 -0.450 1.00 92.38 166 ARG A C 1
ATOM 1294 O O . ARG A 1 166 ? -2.905 0.234 -1.146 1.00 92.38 166 ARG A O 1
ATOM 1301 N N . ASP A 1 167 ? -3.028 2.067 0.150 1.00 92.69 167 ASP A N 1
ATOM 1302 C CA . ASP A 1 167 ? -1.602 2.368 0.046 1.00 92.69 167 ASP A CA 1
ATOM 1303 C C . ASP A 1 167 ? -0.744 1.300 0.724 1.00 92.69 167 ASP A C 1
ATOM 1305 O O . ASP A 1 167 ? 0.319 0.973 0.204 1.00 92.69 167 ASP A O 1
ATOM 1309 N N . VAL A 1 168 ? -1.252 0.611 1.755 1.00 94.31 168 VAL A N 1
ATOM 1310 C CA . VAL A 1 168 ? -0.581 -0.569 2.334 1.00 94.31 168 VAL A CA 1
ATOM 1311 C C . VAL A 1 168 ? -0.379 -1.659 1.274 1.00 94.31 168 VAL A C 1
ATOM 1313 O O . VAL A 1 168 ? 0.693 -2.257 1.180 1.00 94.31 168 VAL A O 1
ATOM 1316 N N . TRP A 1 169 ? -1.381 -1.899 0.421 1.00 92.62 169 TRP A N 1
ATOM 1317 C CA . TRP A 1 169 ? -1.280 -2.879 -0.665 1.00 92.62 169 TRP A CA 1
ATOM 1318 C C . TRP A 1 169 ? -0.308 -2.434 -1.758 1.00 92.62 169 TRP A C 1
ATOM 1320 O O . TRP A 1 169 ? 0.461 -3.255 -2.266 1.00 92.62 169 TRP A O 1
ATOM 1330 N N . ARG A 1 170 ? -0.311 -1.142 -2.106 1.00 92.25 170 ARG A N 1
ATOM 1331 C CA . ARG A 1 170 ? 0.637 -0.564 -3.073 1.00 92.25 170 ARG A CA 1
ATOM 1332 C C . ARG A 1 170 ? 2.073 -0.643 -2.553 1.00 92.25 170 ARG A C 1
ATOM 1334 O O . ARG A 1 170 ? 2.966 -1.037 -3.302 1.00 92.25 170 ARG A O 1
ATOM 1341 N N . MET A 1 171 ? 2.286 -0.352 -1.272 1.00 93.19 171 MET A N 1
ATOM 1342 C CA . MET A 1 171 ? 3.576 -0.498 -0.599 1.00 93.19 171 MET A CA 1
ATOM 1343 C C . MET A 1 171 ? 4.012 -1.965 -0.554 1.00 93.19 171 MET A C 1
ATOM 1345 O O . MET A 1 171 ? 5.140 -2.260 -0.922 1.00 93.19 171 MET A O 1
ATOM 1349 N N . ASN A 1 172 ? 3.125 -2.907 -0.220 1.00 90.81 172 ASN A N 1
ATOM 1350 C CA . ASN A 1 172 ? 3.443 -4.342 -0.235 1.00 90.81 172 ASN A CA 1
ATOM 1351 C C . ASN A 1 172 ? 3.787 -4.867 -1.644 1.00 90.81 172 ASN A C 1
ATOM 1353 O O . ASN A 1 172 ? 4.571 -5.801 -1.780 1.00 90.81 172 ASN A O 1
ATOM 1357 N N . ALA A 1 173 ? 3.226 -4.276 -2.706 1.00 88.88 173 ALA A N 1
ATOM 1358 C CA . ALA A 1 173 ? 3.610 -4.596 -4.082 1.00 88.88 173 ALA A CA 1
ATOM 1359 C C . ALA A 1 173 ? 4.995 -4.035 -4.454 1.00 88.88 173 ALA A C 1
ATOM 1361 O O . ALA A 1 173 ? 5.722 -4.662 -5.224 1.00 88.88 173 ALA A O 1
ATOM 1362 N N . ARG A 1 174 ? 5.358 -2.868 -3.910 1.00 89.19 174 ARG A N 1
ATOM 1363 C CA . ARG A 1 174 ? 6.666 -2.226 -4.109 1.00 89.19 174 ARG A CA 1
ATOM 1364 C C . ARG A 1 174 ? 7.778 -2.890 -3.292 1.00 89.19 174 ARG A C 1
ATOM 1366 O O . ARG A 1 174 ? 8.897 -2.998 -3.784 1.00 89.19 174 ARG A O 1
ATOM 1373 N N . TRP A 1 175 ? 7.437 -3.373 -2.099 1.00 90.75 175 TRP A N 1
ATOM 1374 C CA . TRP A 1 175 ? 8.311 -4.042 -1.134 1.00 90.75 175 TRP A CA 1
ATOM 1375 C C . TRP A 1 175 ? 7.883 -5.506 -0.937 1.00 90.75 175 TRP A C 1
ATOM 1377 O O . TRP A 1 175 ? 7.314 -5.860 0.101 1.00 90.75 175 TRP A O 1
ATOM 1387 N N . PRO A 1 176 ? 8.078 -6.367 -1.953 1.00 86.88 176 PRO A N 1
ATOM 1388 C CA . PRO A 1 176 ? 7.628 -7.747 -1.892 1.00 86.88 176 PRO A CA 1
ATOM 1389 C C . PRO A 1 176 ? 8.424 -8.539 -0.845 1.00 86.88 176 PRO A C 1
ATOM 1391 O O . PRO A 1 176 ? 9.633 -8.701 -0.960 1.00 86.88 176 PRO A O 1
ATOM 1394 N N . ARG A 1 177 ? 7.722 -9.095 0.148 1.00 85.44 177 ARG A N 1
ATOM 1395 C CA . ARG A 1 177 ? 8.314 -9.959 1.193 1.00 85.44 177 ARG A CA 1
ATOM 1396 C C . ARG A 1 177 ? 8.723 -11.344 0.699 1.00 85.44 177 ARG A C 1
ATOM 1398 O O . ARG A 1 177 ? 9.594 -11.978 1.277 1.00 85.44 177 ARG A O 1
ATOM 1405 N N . VAL A 1 178 ? 8.052 -11.821 -0.346 1.00 80.75 178 VAL A N 1
ATOM 1406 C CA . VAL A 1 178 ? 8.413 -13.049 -1.052 1.00 80.75 178 VAL A CA 1
ATOM 1407 C C . VAL A 1 178 ? 8.978 -12.633 -2.389 1.00 80.75 178 VAL A C 1
ATOM 1409 O O . VAL A 1 178 ? 8.345 -11.852 -3.104 1.00 80.75 178 VAL A O 1
ATOM 1412 N N . GLU A 1 179 ? 10.142 -13.169 -2.721 1.00 69.44 179 GLU A N 1
ATOM 1413 C CA . GLU A 1 179 ? 10.765 -12.942 -4.009 1.00 69.44 179 GLU A CA 1
ATOM 1414 C C . GLU A 1 179 ? 9.809 -13.380 -5.124 1.00 69.44 179 GLU A C 1
ATOM 1416 O O . GLU A 1 179 ? 9.354 -14.526 -5.182 1.00 69.44 179 GLU A O 1
ATOM 1421 N N . ARG A 1 180 ? 9.431 -12.431 -5.981 1.00 77.06 180 ARG A N 1
ATOM 1422 C CA . ARG A 1 180 ? 8.541 -12.683 -7.112 1.00 77.06 180 ARG A CA 1
ATOM 1423 C C . ARG A 1 180 ? 9.298 -12.414 -8.397 1.00 77.06 180 ARG A C 1
ATOM 1425 O O . ARG A 1 180 ? 9.906 -11.346 -8.509 1.00 77.06 180 ARG A O 1
ATOM 1432 N N . PRO A 1 181 ? 9.212 -13.318 -9.383 1.00 86.69 181 PRO A N 1
ATOM 1433 C CA . PRO A 1 181 ? 9.797 -13.041 -10.673 1.00 86.69 181 PRO A CA 1
ATOM 1434 C C . PRO A 1 181 ? 9.097 -11.842 -11.312 1.00 86.69 181 PRO A C 1
ATOM 1436 O O . PRO A 1 181 ? 7.865 -11.737 -11.311 1.00 86.69 181 PRO A O 1
ATOM 1439 N N . ARG A 1 182 ? 9.886 -10.944 -11.894 1.00 88.81 182 ARG A N 1
ATOM 1440 C CA . ARG A 1 182 ? 9.384 -9.977 -12.870 1.00 88.81 182 ARG A CA 1
ATOM 1441 C C . ARG A 1 182 ? 9.400 -10.647 -14.228 1.00 88.81 182 ARG A C 1
ATOM 1443 O O . ARG A 1 182 ? 10.397 -11.249 -14.603 1.00 88.81 182 ARG A O 1
ATOM 1450 N N . PHE A 1 183 ? 8.306 -10.549 -14.969 1.00 92.50 183 PHE A N 1
ATOM 1451 C CA . PHE A 1 183 ? 8.272 -11.125 -16.305 1.00 92.50 183 PHE A CA 1
ATOM 1452 C C . PHE A 1 183 ? 8.796 -10.127 -17.331 1.00 92.50 183 PHE A C 1
ATOM 1454 O O . PHE A 1 183 ? 8.314 -8.993 -17.384 1.00 92.50 183 PHE A O 1
ATOM 1461 N N . ALA A 1 184 ? 9.761 -10.549 -18.144 1.00 92.69 184 ALA A N 1
ATOM 1462 C CA . ALA A 1 184 ? 10.288 -9.729 -19.224 1.00 92.69 184 ALA A CA 1
ATOM 1463 C C . ALA A 1 184 ? 9.245 -9.540 -20.334 1.00 92.69 184 ALA A C 1
ATOM 1465 O O . ALA A 1 184 ? 8.365 -10.378 -20.541 1.00 92.69 184 ALA A O 1
ATOM 1466 N N . ALA A 1 185 ? 9.362 -8.434 -21.071 1.00 89.75 185 ALA A N 1
ATOM 1467 C CA . ALA A 1 185 ? 8.523 -8.181 -22.242 1.00 89.75 185 ALA A CA 1
ATOM 1468 C C . ALA A 1 185 ? 8.892 -9.086 -23.431 1.00 89.75 185 ALA A C 1
ATOM 1470 O O . ALA A 1 185 ? 8.031 -9.394 -24.254 1.00 89.75 185 ALA A O 1
ATOM 1471 N N . ALA A 1 186 ? 10.163 -9.490 -23.522 1.00 94.69 186 ALA A N 1
ATOM 1472 C CA . ALA A 1 186 ? 10.645 -10.401 -24.549 1.00 94.69 186 ALA A CA 1
ATOM 1473 C C . ALA A 1 186 ? 10.240 -11.852 -24.219 1.00 94.69 186 ALA A C 1
ATOM 1475 O O . ALA A 1 186 ? 10.366 -12.268 -23.062 1.00 94.69 186 ALA A O 1
ATOM 1476 N N . PRO A 1 187 ? 9.762 -12.634 -25.203 1.00 96.25 187 PRO A N 1
ATOM 1477 C CA . PRO A 1 187 ? 9.585 -14.070 -25.042 1.00 96.25 187 PRO A CA 1
ATOM 1478 C C . PRO A 1 187 ? 10.938 -14.793 -25.101 1.00 96.25 187 PRO A C 1
ATOM 1480 O O . PRO A 1 187 ? 11.930 -14.258 -25.597 1.00 96.25 187 PRO A O 1
ATOM 1483 N N . CYS A 1 188 ? 10.966 -16.038 -24.635 1.00 96.12 188 CYS A N 1
ATOM 1484 C CA . CYS A 1 188 ? 12.113 -16.926 -24.780 1.00 96.12 188 CYS A CA 1
ATOM 1485 C C . CYS A 1 188 ? 12.447 -17.149 -26.266 1.00 96.12 188 CYS A C 1
ATOM 1487 O O . CYS A 1 188 ? 11.589 -17.578 -27.041 1.00 96.12 188 CYS A O 1
ATOM 1489 N N . VAL A 1 189 ? 13.703 -16.877 -26.638 1.00 95.00 189 VAL A N 1
ATOM 1490 C CA . VAL A 1 189 ? 14.219 -16.981 -28.019 1.00 95.00 189 VAL A CA 1
ATOM 1491 C C . VAL A 1 189 ? 14.710 -18.377 -28.401 1.00 95.00 189 VAL A C 1
ATOM 1493 O O . VAL A 1 189 ? 15.111 -18.586 -29.543 1.00 95.00 189 VAL A O 1
ATOM 1496 N N . PHE A 1 190 ? 14.703 -19.329 -27.464 1.00 94.19 190 PHE A N 1
ATOM 1497 C CA . PHE A 1 190 ? 15.065 -20.710 -27.772 1.00 94.19 190 PHE A CA 1
ATOM 1498 C C . PHE A 1 190 ? 14.083 -21.290 -28.799 1.00 94.19 190 PHE A C 1
ATOM 1500 O O . PHE A 1 190 ? 12.880 -21.024 -28.713 1.00 94.19 190 PHE A O 1
ATOM 1507 N N . ASP A 1 191 ? 14.597 -22.052 -29.764 1.00 92.44 191 ASP A N 1
ATOM 1508 C CA . ASP A 1 191 ? 13.843 -22.501 -30.938 1.00 92.44 191 ASP A CA 1
ATOM 1509 C C . ASP A 1 191 ? 12.530 -23.201 -30.542 1.00 92.44 191 ASP A C 1
ATOM 1511 O O . ASP A 1 191 ? 12.521 -24.185 -29.802 1.00 92.44 191 ASP A O 1
ATOM 1515 N N . GLY A 1 192 ? 11.404 -22.630 -30.978 1.00 90.50 192 GLY A N 1
ATOM 1516 C CA . GLY A 1 192 ? 10.057 -23.121 -30.677 1.00 90.50 192 GLY A CA 1
ATOM 1517 C C . GLY A 1 192 ? 9.534 -22.892 -29.250 1.00 90.50 192 GLY A C 1
ATOM 1518 O O . GLY A 1 192 ? 8.409 -23.299 -28.969 1.00 90.50 192 GLY A O 1
ATOM 1519 N N . CYS A 1 193 ? 10.282 -22.244 -28.347 1.00 95.12 193 CYS A N 1
ATOM 1520 C CA . CYS A 1 193 ? 9.851 -22.068 -26.956 1.00 95.12 193 CYS A CA 1
ATOM 1521 C C . CYS A 1 193 ? 8.762 -20.993 -26.802 1.00 95.12 193 CYS A C 1
ATOM 1523 O O . CYS A 1 193 ? 7.641 -21.299 -26.397 1.00 95.12 193 CYS A O 1
ATOM 1525 N N . GLY A 1 194 ? 9.084 -19.720 -27.068 1.00 93.75 194 GLY A N 1
ATOM 1526 C CA . GLY A 1 194 ? 8.136 -18.598 -26.985 1.00 93.75 194 GLY A CA 1
ATOM 1527 C C . GLY A 1 194 ? 7.545 -18.300 -25.595 1.00 93.75 194 GLY A C 1
ATOM 1528 O O . GLY A 1 194 ? 6.744 -17.374 -25.470 1.00 93.75 194 GLY A O 1
ATOM 1529 N N . GLN A 1 195 ? 7.925 -19.050 -24.554 1.00 96.19 195 GLN A N 1
ATOM 1530 C CA . GLN A 1 195 ? 7.421 -18.883 -23.188 1.00 96.19 195 GLN A CA 1
ATOM 1531 C C . GLN A 1 195 ? 7.888 -17.574 -22.548 1.00 96.19 195 GLN A C 1
ATOM 1533 O O . GLN A 1 195 ? 8.856 -16.950 -22.995 1.00 96.19 195 GLN A O 1
ATOM 1538 N N . ARG A 1 196 ? 7.225 -17.159 -21.464 1.00 96.12 196 ARG A N 1
ATOM 1539 C CA . ARG A 1 196 ? 7.602 -15.939 -20.740 1.00 96.12 196 ARG A CA 1
ATOM 1540 C C . ARG A 1 196 ? 8.912 -16.144 -19.986 1.00 96.12 196 ARG A C 1
ATOM 1542 O O . ARG A 1 196 ? 9.208 -17.238 -19.506 1.00 96.12 196 ARG A O 1
ATOM 1549 N N . LEU A 1 197 ? 9.682 -15.069 -19.862 1.00 96.56 197 LEU A N 1
ATOM 1550 C CA . LEU A 1 197 ? 10.920 -15.046 -19.088 1.00 96.56 197 LEU A CA 1
ATOM 1551 C C . LEU A 1 197 ? 10.664 -14.466 -17.706 1.00 96.56 197 LEU A C 1
ATOM 1553 O O . LEU A 1 197 ? 10.178 -13.345 -17.595 1.00 96.56 197 LEU A O 1
ATOM 1557 N N . ALA A 1 198 ? 11.001 -15.229 -16.675 1.00 95.94 198 ALA A N 1
ATOM 1558 C CA . ALA A 1 198 ? 10.972 -14.839 -15.279 1.00 95.94 198 ALA A CA 1
ATOM 1559 C C . ALA A 1 198 ? 12.365 -14.351 -14.851 1.00 95.94 198 ALA A C 1
ATOM 1561 O O . ALA A 1 198 ? 13.345 -15.091 -14.923 1.00 95.94 198 ALA A O 1
ATOM 1562 N N . VAL A 1 199 ? 12.440 -13.101 -14.402 1.00 94.88 199 VAL A N 1
ATOM 1563 C CA . VAL A 1 199 ? 13.643 -12.451 -13.875 1.00 94.88 199 VAL A CA 1
ATOM 1564 C C . VAL A 1 199 ? 13.516 -12.374 -12.361 1.00 94.88 199 VAL A C 1
ATOM 1566 O O . VAL A 1 199 ? 12.673 -11.642 -11.832 1.00 94.88 199 VAL A O 1
ATOM 1569 N N . TYR A 1 200 ? 14.337 -13.153 -11.674 1.00 89.19 200 TYR A N 1
ATOM 1570 C CA . TYR A 1 200 ? 14.474 -13.157 -10.225 1.00 89.19 200 TYR A CA 1
ATOM 1571 C C . TYR A 1 200 ? 15.611 -12.201 -9.839 1.00 89.19 200 TYR A C 1
ATOM 1573 O O . TYR A 1 200 ? 16.682 -12.269 -10.456 1.00 89.19 2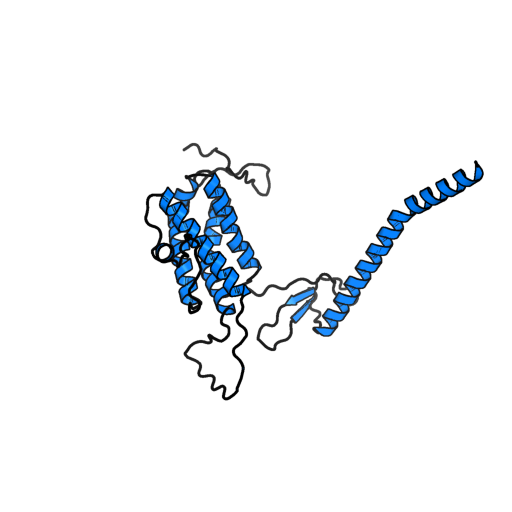00 TYR A O 1
ATOM 1581 N N . PRO A 1 201 ? 15.395 -11.281 -8.881 1.00 81.94 201 PRO A N 1
ATOM 1582 C CA . PRO A 1 201 ? 16.475 -10.445 -8.371 1.00 81.94 201 PRO A CA 1
ATOM 1583 C C . PRO A 1 201 ? 17.613 -11.300 -7.773 1.00 81.94 201 PRO A C 1
ATOM 1585 O O . PRO A 1 201 ? 17.449 -12.494 -7.539 1.00 81.94 201 PRO A O 1
ATOM 1588 N N . PRO A 1 202 ? 18.805 -10.723 -7.560 1.00 80.00 202 PRO A N 1
ATOM 1589 C CA . PRO A 1 202 ? 19.865 -11.427 -6.847 1.00 80.00 202 PRO A CA 1
ATOM 1590 C C . PRO A 1 202 ? 19.425 -11.735 -5.408 1.00 80.00 202 PRO A C 1
ATOM 1592 O O . PRO A 1 202 ? 18.898 -10.858 -4.719 1.00 80.00 202 PRO A O 1
ATOM 1595 N N . ALA A 1 203 ? 19.644 -12.975 -4.962 1.00 72.38 203 ALA A N 1
ATOM 1596 C CA . ALA A 1 203 ? 19.239 -13.435 -3.632 1.00 72.38 203 ALA A CA 1
ATOM 1597 C C . ALA A 1 203 ? 20.092 -12.805 -2.518 1.00 72.38 203 ALA A C 1
ATOM 1599 O O . ALA A 1 203 ? 19.582 -12.515 -1.433 1.00 72.38 203 ALA A O 1
ATOM 1600 N N . PHE A 1 204 ? 21.375 -12.560 -2.799 1.00 68.69 204 PHE A N 1
ATOM 1601 C CA . PHE A 1 204 ? 22.328 -11.949 -1.876 1.00 68.69 204 PHE A CA 1
ATOM 1602 C C . PHE A 1 204 ? 23.102 -10.793 -2.534 1.00 68.69 204 PHE A C 1
ATOM 1604 O O . PHE A 1 204 ? 23.237 -10.747 -3.760 1.00 68.69 204 PHE A O 1
ATOM 1611 N N . PRO A 1 205 ? 23.642 -9.839 -1.751 1.00 65.62 205 PRO A N 1
ATOM 1612 C CA . PRO A 1 205 ? 24.551 -8.826 -2.279 1.00 65.62 205 PRO A CA 1
ATOM 1613 C C . PRO A 1 205 ? 25.759 -9.469 -2.975 1.00 65.62 205 PRO A C 1
ATOM 1615 O O . PRO A 1 205 ? 26.459 -10.282 -2.379 1.00 65.62 205 PRO A O 1
ATOM 1618 N N . GLY A 1 206 ? 26.004 -9.089 -4.230 1.00 76.56 206 GLY A N 1
ATOM 1619 C CA . GLY A 1 206 ? 27.076 -9.656 -5.056 1.00 76.56 206 GLY A CA 1
ATOM 1620 C C . GLY A 1 206 ? 26.645 -10.820 -5.953 1.00 76.56 206 GLY A C 1
ATOM 1621 O O . GLY A 1 206 ? 27.394 -11.165 -6.866 1.00 76.56 206 GLY A O 1
ATOM 1622 N N . ASP A 1 207 ? 25.442 -11.371 -5.765 1.00 78.25 207 ASP A N 1
ATOM 1623 C CA . ASP A 1 207 ? 24.881 -12.339 -6.708 1.00 78.25 207 ASP A CA 1
ATOM 1624 C C . ASP A 1 207 ? 24.422 -11.665 -8.005 1.00 78.25 207 ASP A C 1
ATOM 1626 O O . ASP A 1 207 ? 24.123 -10.468 -8.067 1.00 78.25 207 ASP A O 1
ATOM 1630 N N . VAL A 1 208 ? 24.319 -12.476 -9.055 1.00 86.12 208 VAL A N 1
ATOM 1631 C CA . VAL A 1 208 ? 23.690 -12.089 -10.317 1.00 86.12 208 VAL A CA 1
ATOM 1632 C C . VAL A 1 208 ? 22.199 -12.412 -10.296 1.00 86.12 208 VAL A C 1
ATOM 1634 O O . VAL A 1 208 ? 21.758 -13.376 -9.670 1.00 86.12 208 VAL A O 1
ATOM 1637 N N . GLN A 1 209 ? 21.411 -11.613 -11.015 1.00 90.25 209 GLN A N 1
ATOM 1638 C CA . GLN A 1 209 ? 20.001 -11.918 -11.244 1.00 90.25 209 GLN A CA 1
ATOM 1639 C C . GLN A 1 209 ? 19.846 -13.285 -11.926 1.00 90.25 209 GLN A C 1
ATOM 1641 O O . GLN A 1 209 ? 20.605 -13.633 -12.834 1.00 90.25 209 GLN A O 1
ATOM 1646 N N . ARG A 1 210 ? 18.837 -14.054 -11.514 1.00 93.50 210 ARG A N 1
ATOM 1647 C CA . ARG A 1 210 ? 18.519 -15.349 -12.123 1.00 93.50 210 ARG A CA 1
ATOM 1648 C C . ARG A 1 210 ? 17.416 -15.156 -13.160 1.00 93.50 210 ARG A C 1
ATOM 1650 O O . ARG A 1 210 ? 16.295 -14.802 -12.812 1.00 93.50 210 ARG A O 1
ATOM 1657 N N . ILE A 1 211 ? 17.706 -15.434 -14.429 1.00 96.38 211 ILE A N 1
ATOM 1658 C CA . ILE A 1 211 ? 16.738 -15.308 -15.528 1.00 96.38 211 ILE A CA 1
ATOM 1659 C C . ILE A 1 211 ? 16.417 -16.694 -16.083 1.00 96.38 211 ILE A C 1
ATOM 1661 O O . ILE A 1 211 ? 17.311 -17.401 -16.547 1.00 96.38 211 ILE A O 1
ATOM 1665 N N . VAL A 1 212 ? 15.143 -17.092 -16.028 1.00 96.50 212 VAL A N 1
ATOM 1666 C CA . VAL A 1 212 ? 14.689 -18.419 -16.471 1.00 96.50 212 VAL A CA 1
ATOM 1667 C C . VAL A 1 212 ? 13.365 -18.307 -17.219 1.00 96.50 212 VAL A C 1
ATOM 1669 O O . VAL A 1 212 ? 12.458 -17.614 -16.768 1.00 96.50 212 VAL A O 1
ATOM 1672 N N . CYS A 1 213 ? 13.207 -18.984 -18.357 1.00 96.69 213 CYS A N 1
ATOM 1673 C CA . CYS A 1 213 ? 11.895 -19.081 -19.008 1.00 96.69 213 CYS A CA 1
ATOM 1674 C C . CYS A 1 213 ? 10.989 -20.107 -18.310 1.00 96.69 213 CYS A C 1
ATOM 1676 O O . CYS A 1 213 ? 11.483 -21.012 -17.645 1.00 96.69 213 CYS A O 1
ATOM 1678 N N . GLU A 1 214 ? 9.674 -20.056 -18.524 1.00 93.50 214 GLU A N 1
ATOM 1679 C CA . GLU A 1 214 ? 8.745 -21.042 -17.934 1.00 93.50 214 GLU A CA 1
ATOM 1680 C C . GLU A 1 214 ? 9.021 -22.498 -18.376 1.00 93.50 214 GLU A C 1
ATOM 1682 O O . GLU A 1 214 ? 8.662 -23.429 -17.662 1.00 93.50 214 GLU A O 1
ATOM 1687 N N . ALA A 1 215 ? 9.723 -22.708 -19.499 1.00 94.31 215 ALA A N 1
ATOM 1688 C CA . ALA A 1 215 ? 10.203 -24.026 -19.936 1.00 94.31 215 ALA A CA 1
ATOM 1689 C C . ALA A 1 215 ? 11.555 -24.454 -19.315 1.00 94.31 215 ALA A C 1
ATOM 1691 O O . ALA A 1 215 ? 12.040 -25.543 -19.604 1.00 94.31 215 ALA A O 1
ATOM 1692 N N . GLY A 1 216 ? 12.177 -23.621 -18.473 1.00 94.62 216 GLY A N 1
ATOM 1693 C CA . GLY A 1 216 ? 13.407 -23.949 -17.743 1.00 94.62 216 GLY A CA 1
ATOM 1694 C C . GLY A 1 216 ? 14.737 -23.530 -18.386 1.00 94.62 216 GLY A C 1
ATOM 1695 O O . GLY A 1 216 ? 15.780 -23.807 -17.802 1.00 94.62 216 GLY A O 1
ATOM 1696 N N . HIS A 1 217 ? 14.749 -22.850 -19.539 1.00 96.31 217 HIS A N 1
ATOM 1697 C CA . HIS A 1 217 ? 15.982 -22.290 -20.117 1.00 96.31 217 HIS A CA 1
ATOM 1698 C C . HIS A 1 217 ? 16.520 -21.132 -19.273 1.00 96.31 217 HIS A C 1
ATOM 1700 O O . HIS A 1 217 ? 15.766 -20.213 -18.949 1.00 96.31 217 HIS A O 1
ATOM 1706 N N . PHE A 1 218 ? 17.812 -21.175 -18.958 1.00 96.69 218 PHE A N 1
ATOM 1707 C CA . PHE A 1 218 ? 18.528 -20.147 -18.205 1.00 96.69 218 PHE A CA 1
ATOM 1708 C C . PHE A 1 218 ? 19.220 -19.166 -19.153 1.00 96.69 218 PHE A C 1
ATOM 1710 O O . PHE A 1 218 ? 19.671 -19.571 -20.221 1.00 96.69 218 PHE A O 1
ATOM 1717 N N . TYR A 1 219 ? 19.318 -17.906 -18.734 1.00 96.12 219 TYR A N 1
ATOM 1718 C CA . TYR A 1 219 ? 20.019 -16.847 -19.461 1.00 96.12 219 TYR A CA 1
ATOM 1719 C C . TYR A 1 219 ? 21.020 -16.158 -18.543 1.00 96.12 219 TYR A C 1
ATOM 1721 O O . TYR A 1 219 ? 20.696 -15.867 -17.385 1.00 96.12 219 TYR A O 1
ATOM 1729 N N . ALA A 1 220 ? 22.211 -15.869 -19.066 1.00 95.50 220 ALA A N 1
ATOM 1730 C CA . ALA A 1 220 ? 23.126 -14.961 -18.392 1.00 95.50 220 ALA A CA 1
ATOM 1731 C C . ALA A 1 220 ? 22.580 -13.513 -18.447 1.00 95.50 220 ALA A C 1
ATOM 1733 O O . ALA A 1 220 ? 21.804 -13.183 -19.352 1.00 95.50 220 ALA A O 1
ATOM 1734 N N . PRO A 1 221 ? 22.914 -12.639 -17.476 1.00 92.81 221 PRO A N 1
ATOM 1735 C CA . PRO A 1 221 ? 22.405 -11.265 -17.448 1.00 92.81 221 PRO A CA 1
ATOM 1736 C C . PRO A 1 221 ? 22.681 -10.459 -18.725 1.00 92.81 221 PRO A C 1
ATOM 1738 O O . PRO A 1 221 ? 21.795 -9.756 -19.197 1.00 92.81 221 PRO A O 1
ATOM 1741 N N . ASP A 1 222 ? 23.872 -10.603 -19.299 1.00 95.06 222 ASP A N 1
ATOM 1742 C CA . ASP A 1 222 ? 24.295 -9.964 -20.547 1.00 95.06 222 ASP A CA 1
ATOM 1743 C C . ASP A 1 222 ? 23.524 -10.496 -21.765 1.00 95.06 222 ASP A C 1
ATOM 1745 O O . ASP A 1 222 ? 22.995 -9.710 -22.550 1.00 95.06 222 ASP A O 1
ATOM 1749 N N . GLU A 1 223 ? 23.359 -11.819 -21.879 1.00 95.06 223 GLU A N 1
ATOM 1750 C CA . GLU A 1 223 ? 22.537 -12.435 -22.934 1.00 95.06 223 GLU A CA 1
ATOM 1751 C C . GLU A 1 223 ? 21.078 -11.962 -22.874 1.00 95.06 223 GLU A C 1
ATOM 1753 O O . GLU A 1 223 ? 20.436 -11.712 -23.900 1.00 95.06 223 GLU A O 1
ATOM 1758 N N . TYR A 1 224 ? 20.540 -11.844 -21.658 1.00 94.50 224 TYR A N 1
ATOM 1759 C CA . TYR A 1 224 ? 19.198 -11.332 -21.424 1.00 94.50 224 TYR A CA 1
ATOM 1760 C C . TYR A 1 224 ? 19.065 -9.867 -21.850 1.00 94.50 224 TYR A C 1
ATOM 1762 O O . TYR A 1 224 ? 18.098 -9.527 -22.540 1.00 94.50 224 TYR A O 1
ATOM 1770 N N . ASP A 1 225 ? 20.021 -9.014 -21.481 1.00 92.94 225 ASP A N 1
ATOM 1771 C CA . ASP A 1 225 ? 20.001 -7.590 -21.817 1.00 92.94 225 ASP A CA 1
ATOM 1772 C C . ASP A 1 225 ? 20.053 -7.373 -23.339 1.00 92.94 225 ASP A C 1
ATOM 1774 O O . ASP A 1 225 ? 19.228 -6.630 -23.888 1.00 92.94 225 ASP A O 1
ATOM 1778 N N . ASP A 1 226 ? 20.932 -8.092 -24.042 1.00 93.69 226 ASP A N 1
ATOM 1779 C CA . ASP A 1 226 ? 21.044 -8.045 -25.504 1.00 93.69 226 ASP A CA 1
ATOM 1780 C C . ASP A 1 226 ? 19.757 -8.513 -26.197 1.00 93.69 226 ASP A C 1
ATOM 1782 O O . ASP A 1 226 ? 19.262 -7.890 -27.150 1.00 93.69 226 ASP A O 1
ATOM 1786 N N . MET A 1 227 ? 19.163 -9.596 -25.697 1.00 94.31 227 MET A N 1
ATOM 1787 C CA . MET A 1 227 ? 17.904 -10.127 -26.210 1.00 94.31 227 MET A CA 1
ATOM 1788 C C . MET A 1 227 ? 16.747 -9.139 -26.000 1.00 94.31 227 MET A C 1
ATOM 1790 O O . MET A 1 227 ? 15.971 -8.895 -26.931 1.00 94.31 227 MET A O 1
ATOM 1794 N N . VAL A 1 228 ? 16.614 -8.542 -24.811 1.00 92.56 228 VAL A N 1
ATOM 1795 C CA . VAL A 1 228 ? 15.567 -7.547 -24.530 1.00 92.56 228 VAL A CA 1
ATOM 1796 C C . VAL A 1 228 ? 15.759 -6.301 -25.393 1.00 92.56 228 VAL A C 1
ATOM 1798 O O . VAL A 1 228 ? 14.785 -5.815 -25.978 1.00 92.56 228 VAL A O 1
ATOM 1801 N N . ALA A 1 229 ? 16.993 -5.811 -25.537 1.00 92.44 229 ALA A N 1
ATOM 1802 C CA . ALA A 1 229 ? 17.308 -4.672 -26.395 1.00 92.44 229 ALA A CA 1
ATOM 1803 C C . ALA A 1 229 ? 16.917 -4.945 -27.857 1.00 92.44 229 ALA A C 1
ATOM 1805 O O . ALA A 1 229 ? 16.246 -4.121 -28.492 1.00 92.44 229 ALA A O 1
ATOM 1806 N N . THR A 1 230 ? 17.252 -6.134 -28.364 1.00 94.12 230 THR A N 1
ATOM 1807 C CA . THR A 1 230 ? 16.890 -6.579 -29.717 1.00 94.12 230 THR A CA 1
ATOM 1808 C C . THR A 1 230 ? 15.374 -6.650 -29.895 1.00 94.12 230 THR A C 1
ATOM 1810 O O . THR A 1 230 ? 14.831 -6.112 -30.864 1.00 94.12 230 THR A O 1
ATOM 1813 N N . PHE A 1 231 ? 14.659 -7.246 -28.938 1.00 94.12 231 PHE A N 1
ATOM 1814 C CA . PHE A 1 231 ? 13.202 -7.365 -28.985 1.00 94.12 231 PHE A CA 1
ATOM 1815 C C . PHE A 1 231 ? 12.499 -5.999 -28.981 1.00 94.12 231 PHE A C 1
ATOM 1817 O O . PHE A 1 231 ? 11.604 -5.751 -29.796 1.00 94.12 231 PHE A O 1
ATOM 1824 N N . VAL A 1 232 ? 12.928 -5.078 -28.111 1.00 90.44 232 VAL A N 1
ATOM 1825 C CA . VAL A 1 232 ? 12.389 -3.710 -28.048 1.00 90.44 232 VAL A CA 1
ATOM 1826 C C . VAL A 1 232 ? 12.648 -2.960 -29.358 1.00 90.44 232 VAL A C 1
ATOM 1828 O O . VAL A 1 232 ? 11.748 -2.283 -29.871 1.00 90.44 232 VAL A O 1
ATOM 1831 N N . ALA A 1 233 ? 13.841 -3.101 -29.943 1.00 93.62 233 ALA A N 1
ATOM 1832 C CA . ALA A 1 233 ? 14.176 -2.490 -31.226 1.00 93.62 233 ALA A CA 1
ATOM 1833 C C . ALA A 1 233 ? 13.293 -3.021 -32.370 1.00 93.62 233 ALA A C 1
ATOM 1835 O O . ALA A 1 233 ? 12.772 -2.221 -33.157 1.00 93.62 233 ALA A O 1
ATOM 1836 N N . LEU A 1 234 ? 13.065 -4.339 -32.426 1.00 95.06 234 LEU A N 1
ATOM 1837 C CA . LEU A 1 234 ? 12.188 -4.978 -33.412 1.00 95.06 234 LEU A CA 1
ATOM 1838 C C . LEU A 1 234 ? 10.739 -4.503 -33.272 1.00 95.06 234 LEU A C 1
ATOM 1840 O O . LEU A 1 234 ? 10.169 -4.005 -34.242 1.00 95.06 234 LEU A O 1
ATOM 1844 N N . ARG A 1 235 ? 10.169 -4.534 -32.061 1.00 94.06 235 ARG A N 1
ATOM 1845 C CA . ARG A 1 235 ? 8.807 -4.036 -31.788 1.00 94.06 235 ARG A CA 1
ATOM 1846 C C . ARG A 1 235 ? 8.647 -2.564 -32.172 1.00 94.06 235 ARG A C 1
ATOM 1848 O O . ARG A 1 235 ? 7.636 -2.178 -32.758 1.00 94.06 235 ARG A O 1
ATOM 1855 N N . LYS A 1 236 ? 9.656 -1.729 -31.901 1.00 93.06 236 LYS A N 1
ATOM 1856 C CA . LYS A 1 236 ? 9.656 -0.313 -32.305 1.00 93.06 236 LYS A CA 1
ATOM 1857 C C . LYS A 1 236 ? 9.733 -0.144 -33.825 1.00 93.06 236 LYS A C 1
ATOM 1859 O O . LYS A 1 236 ? 9.127 0.778 -34.372 1.00 93.06 236 LYS A O 1
ATOM 1864 N N . ALA A 1 237 ? 10.488 -0.988 -34.526 1.00 95.56 237 ALA A N 1
ATOM 1865 C CA . ALA A 1 237 ? 10.544 -0.978 -35.986 1.00 95.56 237 ALA A CA 1
ATOM 1866 C C . ALA A 1 237 ? 9.206 -1.413 -36.607 1.00 95.56 237 ALA A C 1
ATOM 1868 O O . ALA A 1 237 ? 8.705 -0.728 -37.499 1.00 95.56 237 ALA A O 1
ATOM 1869 N N . GLU A 1 238 ? 8.595 -2.476 -36.085 1.00 95.06 238 GLU A N 1
ATOM 1870 C CA . GLU A 1 238 ? 7.270 -2.952 -36.492 1.00 95.06 238 GLU A CA 1
ATOM 1871 C C . GLU A 1 238 ? 6.189 -1.894 -36.251 1.00 95.06 238 GLU A C 1
ATOM 1873 O O . GLU A 1 238 ? 5.412 -1.605 -37.157 1.00 95.06 238 GLU A O 1
ATOM 1878 N N . GLY A 1 239 ? 6.187 -1.247 -35.080 1.00 94.19 239 GLY A N 1
ATOM 1879 C CA . GLY A 1 239 ? 5.256 -0.162 -34.767 1.00 94.19 239 GLY A CA 1
ATOM 1880 C C . GLY A 1 239 ? 5.392 1.031 -35.718 1.00 94.19 239 GLY A C 1
ATOM 1881 O O . GLY A 1 239 ? 4.392 1.522 -36.238 1.00 94.19 239 GLY A O 1
ATOM 1882 N N . ARG A 1 240 ? 6.628 1.457 -36.028 1.00 95.56 240 ARG A N 1
ATOM 1883 C CA . ARG A 1 240 ? 6.881 2.523 -37.018 1.00 95.56 240 ARG A CA 1
ATOM 1884 C C . ARG A 1 240 ? 6.409 2.139 -38.418 1.00 95.56 240 ARG A C 1
ATOM 1886 O O . ARG A 1 240 ? 5.858 2.982 -39.120 1.00 95.56 240 ARG A O 1
ATOM 1893 N N . LYS A 1 241 ? 6.617 0.884 -38.824 1.00 96.62 241 LYS A N 1
ATOM 1894 C CA . LYS A 1 241 ? 6.145 0.375 -40.115 1.00 96.62 241 LYS A CA 1
ATOM 1895 C C . LYS A 1 241 ? 4.618 0.358 -40.173 1.00 96.62 241 LYS A C 1
ATOM 1897 O O . LYS A 1 241 ? 4.057 0.898 -41.117 1.00 96.62 241 LYS A O 1
ATOM 1902 N N . ALA A 1 242 ? 3.959 -0.170 -39.142 1.00 95.19 242 ALA A N 1
ATOM 1903 C CA . ALA A 1 242 ? 2.502 -0.200 -39.049 1.00 95.19 242 ALA A CA 1
ATOM 1904 C C . ALA A 1 242 ? 1.896 1.213 -39.089 1.00 95.19 242 ALA A C 1
ATOM 1906 O O . ALA A 1 242 ? 0.922 1.441 -39.802 1.00 95.19 242 ALA A O 1
ATOM 1907 N N . GLN A 1 243 ? 2.504 2.179 -38.393 1.00 95.06 243 GLN A N 1
ATOM 1908 C CA . GLN A 1 243 ? 2.086 3.580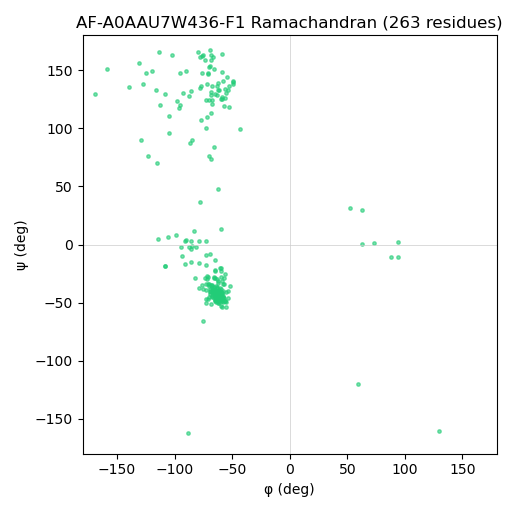 -38.456 1.00 95.06 243 GLN A CA 1
ATOM 1909 C C . GLN A 1 243 ? 2.272 4.171 -39.862 1.00 95.06 243 GLN A C 1
ATOM 1911 O O . GLN A 1 243 ? 1.362 4.807 -40.389 1.00 95.06 243 GLN A O 1
ATOM 1916 N N . ALA A 1 244 ? 3.425 3.942 -40.496 1.00 95.56 244 ALA A N 1
ATOM 1917 C CA . ALA A 1 244 ? 3.679 4.419 -41.854 1.00 95.56 244 ALA A CA 1
ATOM 1918 C C . ALA A 1 244 ? 2.696 3.817 -42.875 1.00 95.56 244 ALA A C 1
ATOM 1920 O O . ALA A 1 244 ? 2.218 4.528 -43.761 1.00 95.56 244 ALA A O 1
ATOM 1921 N N . ASP A 1 245 ? 2.366 2.531 -42.731 1.00 95.31 245 ASP A N 1
ATOM 1922 C CA . ASP A 1 245 ? 1.379 1.840 -43.561 1.00 95.31 245 ASP A CA 1
ATOM 1923 C C . ASP A 1 245 ? -0.040 2.382 -43.320 1.00 95.31 245 ASP A C 1
ATOM 1925 O O . ASP A 1 245 ? -0.785 2.577 -44.282 1.00 95.31 245 ASP A O 1
ATOM 1929 N N . ALA A 1 246 ? -0.395 2.717 -42.074 1.00 95.75 246 ALA A N 1
ATOM 1930 C CA . ALA A 1 246 ? -1.673 3.343 -41.729 1.00 95.75 246 ALA A CA 1
ATOM 1931 C C . ALA A 1 246 ? -1.810 4.779 -42.276 1.00 95.75 246 ALA A C 1
ATOM 1933 O O . ALA A 1 246 ? -2.892 5.178 -42.697 1.00 95.75 246 ALA A O 1
ATOM 1934 N N . GLU A 1 247 ? -0.720 5.550 -42.327 1.00 96.44 247 GLU A N 1
ATOM 1935 C CA . GLU A 1 247 ? -0.699 6.910 -42.893 1.00 96.44 247 GLU A CA 1
ATOM 1936 C C . GLU A 1 247 ? -0.643 6.925 -44.432 1.00 96.44 247 GLU A C 1
ATOM 1938 O O . GLU A 1 247 ? -0.908 7.951 -45.070 1.00 96.44 247 GLU A O 1
ATOM 1943 N N . ARG A 1 248 ? -0.290 5.797 -45.063 1.00 97.31 248 ARG A N 1
ATOM 1944 C CA . ARG A 1 248 ? -0.094 5.697 -46.516 1.00 97.31 248 ARG A CA 1
ATOM 1945 C C . ARG A 1 248 ? -1.331 6.099 -47.337 1.00 97.31 248 ARG A C 1
ATOM 1947 O O . ARG A 1 248 ? -1.136 6.847 -48.298 1.00 97.31 248 ARG A O 1
ATOM 1954 N N . PRO A 1 249 ? -2.575 5.683 -47.017 1.00 97.25 249 PRO A N 1
ATOM 1955 C CA . PRO A 1 249 ? -3.761 6.071 -47.785 1.00 97.25 249 PRO A CA 1
ATOM 1956 C C . PRO A 1 249 ? -4.006 7.582 -47.775 1.00 97.25 249 PRO A C 1
ATOM 1958 O O . PRO A 1 249 ? -4.268 8.163 -48.827 1.00 97.25 249 PRO A O 1
ATOM 1961 N N . GLU A 1 250 ? -3.844 8.233 -46.621 1.00 96.19 250 GLU A N 1
ATOM 1962 C CA . GLU A 1 250 ? -3.998 9.687 -46.496 1.00 96.19 250 GLU A CA 1
ATOM 1963 C C . GLU A 1 250 ? -2.907 10.433 -47.272 1.00 96.19 250 GLU A C 1
ATOM 1965 O O . GLU A 1 250 ? -3.200 11.378 -48.006 1.00 96.19 250 GLU A O 1
ATOM 1970 N N . ARG A 1 251 ? -1.655 9.957 -47.225 1.00 95.38 251 ARG A N 1
ATOM 1971 C CA . ARG A 1 251 ? -0.566 10.518 -48.045 1.00 95.38 251 ARG A CA 1
ATOM 1972 C C . ARG A 1 251 ? -0.835 10.369 -49.545 1.00 95.38 251 ARG A C 1
ATOM 1974 O O . ARG A 1 251 ? -0.602 11.309 -50.310 1.00 95.38 251 ARG A O 1
ATOM 1981 N N . VAL A 1 252 ? -1.349 9.216 -49.982 1.00 97.25 252 VAL A N 1
ATOM 1982 C CA . VAL A 1 252 ? -1.738 8.978 -51.383 1.00 97.25 252 VAL A CA 1
ATOM 1983 C C . VAL A 1 252 ? -2.888 9.904 -51.786 1.00 97.25 252 VAL A C 1
ATOM 1985 O O . VAL A 1 252 ? -2.793 10.567 -52.819 1.00 97.25 252 VAL A O 1
ATOM 1988 N N . LYS A 1 253 ? -3.932 10.024 -50.959 1.00 97.62 253 LYS A N 1
ATOM 1989 C CA . LYS A 1 253 ? -5.070 10.929 -51.176 1.00 97.62 253 LYS A CA 1
ATOM 1990 C C . LYS A 1 253 ? -4.624 12.388 -51.290 1.00 97.62 253 LYS A C 1
ATOM 1992 O O . LYS A 1 253 ? -4.985 13.052 -52.260 1.00 97.62 253 LYS A O 1
ATOM 1997 N N . ALA A 1 254 ? -3.787 12.868 -50.370 1.00 96.19 254 ALA A N 1
ATOM 1998 C CA . ALA A 1 254 ? -3.232 14.221 -50.404 1.00 96.19 254 ALA A CA 1
ATOM 1999 C C . ALA A 1 254 ? -2.415 14.477 -51.685 1.00 96.19 254 ALA A C 1
ATOM 2001 O O . ALA A 1 254 ? -2.564 15.517 -52.329 1.00 96.19 254 ALA A O 1
ATOM 2002 N N . THR A 1 255 ? -1.612 13.495 -52.107 1.00 96.88 255 THR A N 1
ATOM 2003 C CA . THR A 1 255 ? -0.822 13.571 -53.347 1.00 96.88 255 THR A CA 1
ATOM 2004 C C . THR A 1 255 ? -1.718 13.635 -54.588 1.00 96.88 255 THR A C 1
ATOM 2006 O O . THR A 1 255 ? -1.462 14.425 -55.499 1.00 96.88 255 THR A O 1
ATOM 2009 N N . LEU A 1 256 ? -2.789 12.835 -54.631 1.00 97.19 256 LEU A N 1
ATOM 2010 C CA . LEU A 1 256 ? -3.758 12.844 -55.729 1.00 97.19 256 LEU A CA 1
ATOM 2011 C C . LEU A 1 256 ? -4.495 14.185 -55.813 1.00 97.19 256 LEU A C 1
ATOM 2013 O O . LEU A 1 256 ? -4.543 14.769 -56.894 1.00 97.19 256 LEU A O 1
ATOM 2017 N N . ILE A 1 257 ? -4.993 14.707 -54.687 1.00 96.75 257 ILE A N 1
ATOM 2018 C CA . ILE A 1 257 ? -5.650 16.023 -54.624 1.00 96.75 257 ILE A CA 1
ATOM 2019 C C . ILE A 1 257 ? -4.717 17.111 -55.175 1.00 96.75 257 ILE A C 1
ATOM 2021 O O . ILE A 1 257 ? -5.103 17.857 -56.075 1.00 96.75 257 ILE A O 1
ATOM 2025 N N . ALA A 1 258 ? -3.462 17.152 -54.716 1.00 95.81 258 ALA A N 1
ATOM 2026 C CA . ALA A 1 258 ? -2.476 18.125 -55.186 1.00 95.81 258 ALA A CA 1
ATOM 2027 C C . ALA A 1 258 ? -2.200 18.017 -56.699 1.00 95.81 258 ALA A C 1
ATOM 2029 O O . ALA A 1 258 ? -2.036 19.033 -57.377 1.00 95.81 258 ALA A O 1
ATOM 2030 N N . LYS A 1 259 ? -2.169 16.796 -57.249 1.00 96.69 259 LYS A N 1
ATOM 2031 C CA . LYS A 1 259 ? -1.946 16.557 -58.683 1.00 96.69 259 LYS A CA 1
ATOM 2032 C C . LYS A 1 259 ? -3.103 17.061 -59.548 1.00 96.69 259 LYS A C 1
ATOM 2034 O O . LYS A 1 259 ? -2.846 17.615 -60.616 1.00 96.69 259 LYS A O 1
ATOM 2039 N N . TYR A 1 260 ? -4.349 16.865 -59.118 1.00 95.62 260 TYR A N 1
ATOM 2040 C CA . TYR A 1 260 ? -5.518 17.299 -59.889 1.00 95.62 260 TYR A CA 1
ATOM 2041 C C . TYR A 1 260 ? -5.736 18.812 -59.817 1.00 95.62 260 TYR A C 1
ATOM 2043 O O . TYR A 1 260 ? -5.999 19.414 -60.854 1.00 95.62 260 TYR A O 1
ATOM 2051 N N . LEU A 1 261 ? -5.509 19.443 -58.659 1.00 94.50 261 LEU A N 1
ATOM 2052 C CA . LEU A 1 261 ? -5.618 20.902 -58.518 1.00 94.50 261 LEU A CA 1
ATOM 2053 C C . LEU A 1 261 ? -4.623 21.672 -59.404 1.00 94.50 261 LEU A C 1
ATOM 2055 O O . LEU A 1 261 ? -4.955 22.736 -59.916 1.00 94.50 261 LEU A O 1
ATOM 2059 N N . ARG A 1 262 ? -3.420 21.128 -59.639 1.00 92.44 262 ARG A N 1
ATOM 2060 C CA . ARG A 1 262 ? -2.41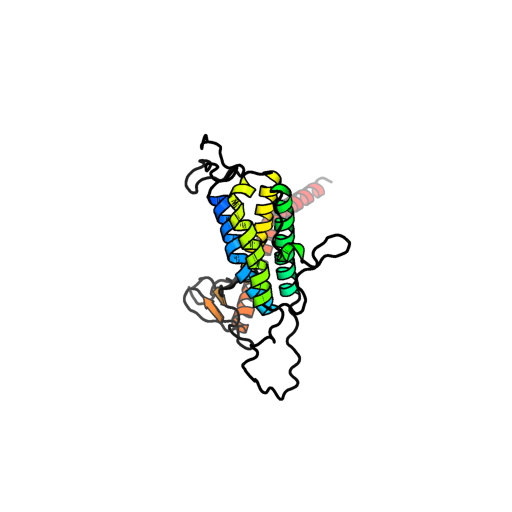8 21.740 -60.535 1.00 92.44 262 ARG A CA 1
ATOM 2061 C C . ARG A 1 262 ? -2.755 21.645 -62.023 1.00 92.44 262 ARG A C 1
ATOM 2063 O O . ARG A 1 262 ? -2.121 22.331 -62.809 1.00 92.44 262 ARG A O 1
ATOM 2070 N N . ARG A 1 263 ? -3.668 20.759 -62.428 1.00 86.31 263 ARG A N 1
ATOM 2071 C CA . ARG A 1 263 ? -4.069 20.600 -63.839 1.00 86.31 263 ARG A CA 1
ATOM 2072 C C . ARG A 1 263 ? -5.264 21.469 -64.226 1.00 86.31 263 ARG A C 1
ATOM 2074 O O . ARG A 1 263 ? -5.530 21.613 -65.411 1.00 86.31 263 ARG A O 1
ATOM 2081 N N . SER A 1 264 ? -5.998 21.975 -63.242 1.00 78.62 264 SER A N 1
ATOM 2082 C CA . SER A 1 264 ? -7.173 22.834 -63.422 1.00 78.62 264 SER A CA 1
ATOM 2083 C C . SER A 1 264 ? -6.864 24.334 -63.348 1.00 78.62 264 SER A C 1
ATOM 2085 O O . SER A 1 264 ? -7.786 25.132 -63.483 1.00 78.62 264 SER A O 1
ATOM 2087 N N . ALA A 1 265 ? -5.606 24.701 -63.093 1.00 70.75 265 ALA A N 1
ATOM 2088 C CA . ALA A 1 265 ? -5.096 26.070 -63.116 1.00 70.75 265 ALA A CA 1
ATOM 2089 C C . ALA A 1 265 ? -4.264 26.279 -64.384 1.00 70.75 265 ALA A C 1
ATOM 2091 O O . ALA A 1 265 ? -4.345 27.388 -64.951 1.00 70.75 265 ALA A O 1
#

Mean predicted aligned error: 9.39 Å

Foldseek 3Di:
DPQAQFQPVCDADPVDSDGATAPQASHHPVLLVLLLVLLVCLLVLLLLLLCQQQVVPDDPPDPPPPPDPDDRDDGDPVSQVLSQLSLQLLLVVLVVVCVVVVHDRFPLSVPFDADPVRRGPGDDPPDHSNNSSVSSNRSSVVCSVCVSVVSNPDVVVVVVNSVSSVSSVVSCVVRPPDFFFDWAPAADPPPPRRAIKTWTCAPDVPGAIWIAGPVGDTDHPVRVVVRSVVVVVVVVVVVVVVVCVVCVVVVVVVVVVVVVVVVVD

Solvent-accessible surface area (backbone atoms only — not comparable to full-atom values): 15088 Å² total; per-residue (Å²): 130,84,63,79,49,55,15,74,84,65,47,53,49,96,91,44,89,53,61,36,43,22,73,37,51,50,29,22,64,69,60,52,51,53,51,48,52,39,42,68,44,45,20,59,51,37,20,54,35,42,50,53,27,50,74,77,69,66,62,100,80,68,84,73,83,69,92,59,96,71,72,79,72,80,70,31,63,65,35,50,48,53,43,22,50,55,48,33,52,48,35,51,51,41,50,54,53,17,64,78,66,75,47,84,50,50,70,60,52,72,66,52,47,54,47,97,86,65,50,60,74,32,74,64,94,84,61,48,32,64,59,47,14,51,51,42,39,52,46,30,49,59,50,56,80,39,41,61,62,55,41,56,46,67,60,72,61,45,54,50,47,51,56,58,48,47,48,52,56,54,48,45,69,75,57,56,91,60,94,63,64,46,70,50,92,41,54,37,82,56,90,91,58,63,34,55,23,32,38,31,71,44,90,50,96,90,54,68,53,48,35,33,25,79,86,67,54,74,46,55,68,67,62,46,51,54,50,41,53,51,44,53,52,50,54,52,50,52,51,53,48,53,50,53,60,68,46,41,62,59,54,51,50,54,51,50,53,55,57,54,58,66,73,79,109